Protein AF-A0A699T6B7-F1 (afdb_monomer_lite)

Organism: Tanacetum cinerariifolium (NCBI:txid118510)

Structure (mmCIF, N/CA/C/O backbone):
data_AF-A0A699T6B7-F1
#
_entry.id   AF-A0A699T6B7-F1
#
loop_
_atom_site.group_PDB
_atom_site.id
_atom_site.type_symbol
_atom_site.label_atom_id
_atom_site.label_alt_id
_atom_site.label_comp_id
_atom_site.label_asym_id
_atom_site.label_entity_id
_atom_site.label_seq_id
_atom_site.pdbx_PDB_ins_code
_atom_site.Cartn_x
_atom_site.Cartn_y
_atom_site.Cartn_z
_atom_site.occupancy
_atom_site.B_iso_or_equiv
_atom_site.auth_seq_id
_atom_site.auth_comp_id
_atom_site.auth_asym_id
_atom_site.auth_atom_id
_atom_site.pdbx_PDB_model_num
ATOM 1 N N . ARG A 1 1 ? -21.115 7.373 27.075 1.00 85.06 1 ARG A N 1
ATOM 2 C CA . ARG A 1 1 ? -21.683 6.040 27.387 1.00 85.06 1 ARG A CA 1
ATOM 3 C C . ARG A 1 1 ? -22.749 5.739 26.353 1.00 85.06 1 ARG A C 1
ATOM 5 O O . ARG A 1 1 ? -23.166 6.676 25.675 1.00 85.06 1 ARG A O 1
ATOM 12 N N . THR A 1 2 ? -23.171 4.482 26.246 1.00 84.00 2 THR A N 1
ATOM 13 C CA . THR A 1 2 ? -24.353 4.149 25.448 1.00 84.00 2 THR A CA 1
ATOM 14 C C . THR A 1 2 ? -25.616 4.754 26.053 1.00 84.00 2 THR A C 1
ATOM 16 O O . THR A 1 2 ? -25.625 5.147 27.226 1.00 84.00 2 THR A O 1
ATOM 19 N N . PHE A 1 3 ? -26.649 4.892 25.232 1.00 86.00 3 PHE A N 1
ATOM 20 C CA . PHE A 1 3 ? -27.928 5.457 25.630 1.00 86.00 3 PHE A CA 1
ATOM 21 C C . PHE A 1 3 ? -29.075 4.711 24.952 1.00 86.00 3 PHE A C 1
ATOM 23 O O . PHE A 1 3 ? -28.900 4.157 23.868 1.00 86.00 3 PHE A O 1
ATOM 30 N N . CYS A 1 4 ? -30.238 4.725 25.589 1.00 84.25 4 CYS A N 1
ATOM 31 C CA . CYS A 1 4 ? -31.476 4.145 25.077 1.00 84.25 4 CYS A CA 1
ATOM 32 C C . CYS A 1 4 ? -32.655 5.064 25.400 1.00 84.25 4 CYS A C 1
ATOM 34 O O . CYS A 1 4 ? -32.578 5.876 26.329 1.00 84.25 4 CYS A O 1
ATOM 36 N N . PHE A 1 5 ? -33.729 4.947 24.624 1.00 84.81 5 PHE A N 1
ATOM 37 C CA . PHE A 1 5 ? -34.987 5.614 24.933 1.00 84.81 5 PHE A CA 1
ATOM 38 C C . PHE A 1 5 ? -35.862 4.736 25.819 1.00 84.81 5 PHE A C 1
ATOM 40 O O . PHE A 1 5 ? -35.811 3.506 25.748 1.00 84.81 5 PHE A O 1
ATOM 47 N N . LEU A 1 6 ? -36.679 5.377 26.650 1.00 82.62 6 LEU A N 1
ATOM 48 C CA . LEU A 1 6 ? -37.514 4.680 27.615 1.00 82.62 6 LEU A CA 1
ATOM 49 C C . LEU A 1 6 ? -38.514 3.734 26.936 1.00 82.62 6 LEU A C 1
ATOM 51 O O . LEU A 1 6 ? -38.651 2.593 27.368 1.00 82.62 6 LEU A O 1
ATOM 55 N N . HIS A 1 7 ? -39.152 4.159 25.841 1.00 82.00 7 HIS A N 1
ATOM 56 C CA . HIS A 1 7 ? -40.087 3.304 25.099 1.00 82.00 7 HIS A CA 1
ATOM 57 C C . HIS A 1 7 ? -39.422 2.060 24.477 1.00 82.00 7 HIS A C 1
ATOM 59 O O . HIS A 1 7 ? -40.078 1.036 24.294 1.00 82.00 7 HIS A O 1
ATOM 65 N N . GLU A 1 8 ? -38.126 2.128 24.152 1.00 80.94 8 GLU A N 1
ATOM 66 C CA . GLU A 1 8 ? -37.370 0.992 23.609 1.00 80.94 8 GLU A CA 1
ATOM 67 C C . GLU A 1 8 ? -36.942 0.026 24.715 1.00 80.94 8 GLU A C 1
ATOM 69 O O . GLU A 1 8 ? -36.801 -1.171 24.470 1.00 80.94 8 GLU A O 1
ATOM 74 N N . LEU A 1 9 ? -36.745 0.532 25.934 1.00 79.19 9 LEU A N 1
ATOM 75 C CA . LEU A 1 9 ? -36.212 -0.217 27.067 1.00 79.19 9 LEU A CA 1
ATOM 76 C C . LEU A 1 9 ? -37.068 -1.449 27.392 1.00 79.19 9 LEU A C 1
ATOM 78 O O . LEU A 1 9 ? -36.536 -2.555 27.491 1.00 79.19 9 LEU A O 1
ATOM 82 N N . GLU A 1 10 ? -38.389 -1.277 27.490 1.00 74.31 10 GLU A N 1
ATOM 83 C CA . GLU A 1 10 ? -39.325 -2.379 27.746 1.00 74.31 10 GLU A CA 1
ATOM 84 C C . GLU A 1 10 ? -39.272 -3.442 26.646 1.00 74.31 10 GLU A C 1
ATOM 86 O O . GLU A 1 10 ? -39.249 -4.642 26.928 1.00 74.31 10 GLU A O 1
ATOM 91 N N . TYR A 1 11 ? -39.253 -3.011 25.382 1.00 81.88 11 TYR A N 1
ATOM 92 C CA . TYR A 1 11 ? -39.200 -3.918 24.240 1.00 81.88 11 TYR A CA 1
ATOM 93 C C . TYR A 1 11 ? -37.888 -4.708 24.221 1.00 81.88 11 TYR A C 1
ATOM 95 O O . TYR A 1 11 ? -37.897 -5.927 24.034 1.00 81.88 11 TYR A O 1
ATOM 103 N N . LEU A 1 12 ? -36.759 -4.035 24.452 1.00 82.06 12 LEU A N 1
ATOM 104 C CA . LEU A 1 12 ? -35.431 -4.646 24.499 1.00 82.06 12 LEU A CA 1
ATOM 105 C C . LEU A 1 12 ? -35.297 -5.630 25.668 1.00 82.06 12 LEU A C 1
ATOM 107 O O . LEU A 1 12 ? -34.690 -6.693 25.503 1.00 82.06 12 LEU A O 1
ATOM 111 N N . TYR A 1 13 ? -35.890 -5.300 26.820 1.00 76.94 13 TYR A N 1
ATOM 112 C CA . TYR A 1 13 ? -35.955 -6.175 27.988 1.00 76.94 13 TYR A CA 1
ATOM 113 C C . TYR A 1 13 ? -36.780 -7.434 27.694 1.00 76.94 13 TYR A C 1
ATOM 115 O O . TYR A 1 13 ? -36.266 -8.547 27.813 1.00 76.94 13 TYR A O 1
ATOM 123 N N . LYS A 1 14 ? -38.018 -7.267 27.204 1.00 78.62 14 LYS A N 1
ATOM 124 C CA . LYS A 1 14 ? -38.920 -8.370 26.817 1.00 78.62 14 LYS A CA 1
ATOM 125 C C . LYS A 1 14 ? -38.318 -9.252 25.715 1.00 78.62 14 LYS A C 1
ATOM 127 O O . LYS A 1 14 ? -38.497 -10.466 25.728 1.00 78.62 14 LYS A O 1
ATOM 132 N N . SER A 1 15 ? -37.548 -8.659 24.801 1.00 84.19 15 SER A N 1
ATOM 133 C CA . SER A 1 15 ? -36.844 -9.361 23.715 1.00 84.19 15 SER A CA 1
ATOM 134 C C . SER A 1 15 ? -35.519 -9.993 24.145 1.00 84.19 15 SER A C 1
ATOM 136 O O . SER A 1 15 ? -34.820 -10.582 23.322 1.00 84.19 15 SER A O 1
ATOM 138 N N . ASN A 1 16 ? -35.157 -9.907 25.429 1.00 80.62 16 ASN A N 1
ATOM 139 C CA . ASN A 1 16 ? -33.965 -10.539 25.985 1.00 80.62 16 ASN A CA 1
ATOM 140 C C . ASN A 1 16 ? -32.633 -10.010 25.401 1.00 80.62 16 ASN A C 1
ATOM 142 O O . ASN A 1 16 ? -31.626 -10.724 25.403 1.00 80.62 16 ASN A O 1
ATOM 146 N N . LEU A 1 17 ? -32.620 -8.763 24.905 1.00 77.00 17 LEU A N 1
ATOM 147 C CA . LEU A 1 17 ? -31.484 -8.145 24.201 1.00 77.00 17 LEU A CA 1
ATOM 148 C C . LEU A 1 17 ? -30.523 -7.372 25.120 1.00 77.00 17 LEU A C 1
ATOM 150 O O . LEU A 1 17 ? -29.399 -7.084 24.720 1.00 77.00 17 LEU A O 1
ATOM 154 N N . ILE A 1 18 ? -30.928 -7.061 26.355 1.00 73.00 18 ILE A N 1
ATOM 155 C CA . ILE A 1 18 ? -30.157 -6.233 27.306 1.00 73.00 18 ILE A CA 1
ATOM 156 C C . ILE A 1 18 ? -29.722 -6.990 28.573 1.00 73.00 18 ILE A C 1
ATOM 158 O O . ILE A 1 18 ? -29.486 -6.389 29.614 1.00 73.00 18 ILE A O 1
ATOM 162 N N . LYS A 1 19 ? -29.549 -8.316 28.480 1.00 65.38 19 LYS A N 1
ATOM 163 C CA . LYS A 1 19 ? -29.188 -9.205 29.610 1.00 65.38 19 LYS A CA 1
ATOM 164 C C . LYS A 1 19 ? -27.887 -8.863 30.342 1.00 65.38 19 LYS A C 1
ATOM 166 O O . LYS A 1 19 ? -27.727 -9.243 31.493 1.00 65.38 19 LYS A O 1
ATOM 171 N N . GLY A 1 20 ? -26.933 -8.244 29.646 1.00 57.69 20 GLY A N 1
ATOM 172 C CA . GLY A 1 20 ? -25.616 -7.886 30.188 1.00 57.69 20 GLY A CA 1
ATOM 173 C C . GLY A 1 20 ? -25.452 -6.396 30.481 1.00 57.69 20 GLY A C 1
ATOM 174 O O . GLY A 1 20 ? -24.377 -5.970 30.898 1.00 57.69 20 GLY A O 1
ATOM 175 N N . GLY A 1 21 ? -26.484 -5.591 30.218 1.00 55.91 21 GLY A N 1
ATOM 176 C CA . GLY A 1 21 ? -26.469 -4.171 30.526 1.00 55.91 21 GLY A CA 1
ATOM 177 C C . GLY A 1 21 ? -26.778 -3.973 31.998 1.00 55.91 21 GLY A C 1
ATOM 178 O O . GLY A 1 21 ? -27.940 -4.006 32.383 1.00 55.91 21 GLY A O 1
ATOM 179 N N . ASP A 1 22 ? -25.758 -3.730 32.817 1.00 59.44 22 ASP A N 1
ATOM 180 C CA . ASP A 1 22 ? -26.003 -3.071 34.093 1.00 59.44 22 ASP A CA 1
ATOM 181 C C . ASP A 1 22 ? -26.516 -1.663 33.766 1.00 59.44 22 ASP A C 1
ATOM 183 O O . ASP A 1 22 ? -25.795 -0.821 33.217 1.00 59.44 22 ASP A O 1
ATOM 187 N N . LEU A 1 23 ? -27.803 -1.433 34.024 1.00 60.53 23 LEU A N 1
ATOM 188 C CA . LEU A 1 23 ? -28.489 -0.183 33.709 1.00 60.53 23 LEU A CA 1
ATOM 189 C C . LEU A 1 23 ? -27.965 1.001 34.548 1.00 60.53 23 LEU A C 1
ATOM 191 O O . LEU A 1 23 ? -28.372 2.148 34.347 1.00 60.53 23 LEU A O 1
ATOM 195 N N . SER A 1 24 ? -27.000 0.747 35.438 1.00 61.19 24 SER A N 1
ATOM 196 C CA . SER A 1 24 ? -26.128 1.751 36.045 1.00 61.19 24 SER A CA 1
ATOM 197 C C . SER A 1 24 ? -25.150 2.412 35.054 1.00 61.19 24 SER A C 1
ATOM 199 O O . SER A 1 24 ? -24.634 3.491 35.341 1.00 61.19 24 SER A O 1
ATOM 201 N N . ASN A 1 25 ? -24.905 1.817 33.879 1.00 68.19 25 ASN A N 1
ATOM 202 C CA . ASN A 1 25 ? -23.862 2.250 32.939 1.00 68.19 25 ASN A CA 1
ATOM 203 C C . ASN A 1 25 ? -24.385 2.893 31.643 1.00 68.19 25 ASN A C 1
ATOM 205 O O . ASN A 1 25 ? -23.593 3.444 30.866 1.00 68.19 25 ASN A O 1
ATOM 209 N N . ALA A 1 26 ? -25.698 2.858 31.408 1.00 74.69 26 ALA A N 1
ATOM 210 C CA . ALA A 1 26 ? -26.350 3.422 30.228 1.00 74.69 26 ALA A CA 1
ATOM 211 C C . ALA A 1 26 ? -27.223 4.632 30.586 1.00 74.69 26 ALA A C 1
ATOM 213 O O . ALA A 1 26 ? -27.846 4.687 31.643 1.00 74.69 26 ALA A O 1
ATOM 214 N N . ILE A 1 27 ? -27.273 5.616 29.691 1.00 81.25 27 ILE A N 1
ATOM 215 C CA . ILE A 1 27 ? -28.138 6.791 29.841 1.00 81.25 27 ILE A CA 1
ATOM 216 C C . ILE A 1 27 ? -29.536 6.428 29.332 1.00 81.25 27 ILE A C 1
ATOM 218 O O . ILE A 1 27 ? -29.665 6.002 28.185 1.00 81.25 27 ILE A O 1
ATOM 222 N N . VAL A 1 28 ? -30.573 6.617 30.148 1.00 84.75 28 VAL A N 1
ATOM 223 C CA . VAL A 1 28 ? -31.966 6.386 29.731 1.00 84.75 28 VAL A CA 1
ATOM 224 C C . VAL A 1 28 ? -32.646 7.730 29.490 1.00 84.75 28 VAL A C 1
ATOM 226 O O . VAL A 1 28 ? -32.773 8.544 30.408 1.00 84.75 28 VAL A O 1
ATOM 229 N N . VAL A 1 29 ? -33.051 7.969 28.245 1.00 84.75 29 VAL A N 1
ATOM 230 C CA . VAL A 1 29 ? -33.744 9.189 27.817 1.00 84.75 29 VAL A CA 1
ATOM 231 C C . VAL A 1 29 ? -35.250 8.961 27.894 1.00 84.75 29 VAL A C 1
ATOM 233 O O . VAL A 1 29 ? -35.766 8.001 27.328 1.00 84.75 29 VAL A O 1
ATOM 236 N N . VAL A 1 30 ? -35.944 9.849 28.597 1.00 83.44 30 VAL A N 1
ATOM 237 C CA . VAL A 1 30 ? -37.391 9.826 28.803 1.00 83.44 30 VAL A CA 1
ATOM 238 C C . VAL A 1 30 ? -38.052 10.683 27.733 1.00 83.44 30 VAL A C 1
ATOM 240 O O . VAL A 1 30 ? -37.885 11.899 27.700 1.00 83.44 30 VAL A O 1
ATOM 243 N N . ASP A 1 31 ? -38.794 10.036 26.845 1.00 81.38 31 ASP A N 1
ATOM 244 C CA . ASP A 1 31 ? -39.419 10.649 25.673 1.00 81.38 31 ASP A CA 1
ATOM 245 C C . ASP A 1 31 ? -40.957 10.640 25.718 1.00 81.38 31 ASP A C 1
ATOM 247 O O . ASP A 1 31 ? -41.611 11.160 24.815 1.00 81.38 31 ASP A O 1
ATOM 251 N N . ARG A 1 32 ? -41.536 10.109 26.802 1.00 81.12 32 ARG A N 1
ATOM 252 C CA . ARG A 1 32 ? -42.969 10.163 27.121 1.00 81.12 32 ARG A CA 1
ATOM 253 C C . ARG A 1 32 ? -43.192 10.621 28.561 1.00 81.12 32 ARG A C 1
ATOM 255 O O . ARG A 1 32 ? -42.279 10.571 29.380 1.00 81.12 32 ARG A O 1
ATOM 262 N N . VAL A 1 33 ? -44.412 11.051 28.875 1.00 77.94 33 VAL A N 1
ATOM 263 C CA . VAL A 1 33 ? -44.824 11.287 30.268 1.00 77.94 33 VAL A CA 1
ATOM 264 C C . VAL A 1 33 ? -44.936 9.932 30.969 1.00 77.94 33 VAL A C 1
ATOM 266 O O . VAL A 1 33 ? -45.528 9.013 30.412 1.00 77.94 33 VAL A O 1
ATOM 269 N N . VAL A 1 34 ? -44.346 9.815 32.158 1.00 80.00 34 VAL A N 1
ATOM 270 C CA . VAL A 1 34 ? -44.252 8.570 32.938 1.00 80.00 34 VAL A CA 1
ATOM 271 C C . VAL A 1 34 ? -45.022 8.766 34.245 1.00 80.00 34 VAL A C 1
ATOM 273 O O . VAL A 1 34 ? -44.875 9.818 34.874 1.00 80.00 34 VAL A O 1
ATOM 276 N N . SER A 1 35 ? -45.857 7.799 34.634 1.00 82.00 35 SER A N 1
ATOM 277 C CA . SER A 1 35 ? -46.555 7.798 35.929 1.00 82.00 35 SER A CA 1
ATOM 278 C C . SER A 1 35 ? -45.612 7.402 37.074 1.00 82.00 35 SER A C 1
ATOM 280 O O . SER A 1 35 ? -44.525 6.875 36.838 1.00 82.00 35 SER A O 1
ATOM 282 N N . GLU A 1 36 ? -46.010 7.652 38.327 1.00 79.31 36 GLU A N 1
ATOM 283 C CA . GLU A 1 36 ? -45.227 7.197 39.489 1.00 79.31 36 GLU A CA 1
ATOM 284 C C . GLU A 1 36 ? -45.131 5.664 39.546 1.00 79.31 36 GLU A C 1
ATOM 286 O O . GLU A 1 36 ? -44.044 5.145 39.781 1.00 79.31 36 GLU A O 1
ATOM 291 N N . ASP A 1 37 ? -46.207 4.952 39.196 1.00 81.88 37 ASP A N 1
ATOM 292 C CA . ASP A 1 37 ? -46.215 3.484 39.138 1.00 81.88 37 ASP A CA 1
ATOM 293 C C . ASP A 1 37 ? -45.199 2.935 38.115 1.00 81.88 37 ASP A C 1
ATOM 295 O O . ASP A 1 37 ? -44.445 2.008 38.411 1.00 81.88 37 ASP A O 1
ATOM 299 N N . GLU A 1 38 ? -45.110 3.544 36.923 1.00 78.19 38 GLU A N 1
ATOM 300 C CA . GLU A 1 38 ? -44.123 3.150 35.905 1.00 78.19 38 GLU A CA 1
ATOM 301 C C . GLU A 1 38 ? -42.682 3.430 36.367 1.00 78.19 38 GLU A C 1
ATOM 303 O O . GLU A 1 38 ? -41.764 2.672 36.048 1.00 78.19 38 GLU A O 1
ATOM 308 N N . LEU A 1 39 ? -42.452 4.506 37.128 1.00 79.94 39 LEU A N 1
ATOM 309 C CA . LEU A 1 39 ? -41.131 4.802 37.691 1.00 79.94 39 LEU A CA 1
ATOM 310 C C . LEU A 1 39 ? -40.710 3.767 38.738 1.00 79.94 39 LEU A C 1
ATOM 312 O O . LEU A 1 39 ? -39.526 3.425 38.788 1.00 79.94 39 LEU A O 1
ATOM 316 N N . ASP A 1 40 ? -41.646 3.251 39.530 1.00 81.19 40 ASP A N 1
ATOM 317 C CA . ASP A 1 40 ? -41.376 2.211 40.523 1.00 81.19 40 ASP A CA 1
ATOM 318 C C . ASP A 1 40 ? -41.081 0.854 39.861 1.00 81.19 40 ASP A C 1
ATOM 320 O O . ASP A 1 40 ? -40.127 0.168 40.247 1.00 81.19 40 ASP A O 1
ATOM 324 N N . GLU A 1 41 ? -41.802 0.498 38.792 1.00 79.25 41 GLU A N 1
ATOM 325 C CA . GLU A 1 41 ? -41.485 -0.681 37.972 1.00 79.25 41 GLU A CA 1
ATOM 326 C C . GLU A 1 41 ? -40.096 -0.572 37.327 1.00 79.25 41 GLU A C 1
ATOM 328 O O . GLU A 1 41 ? -39.299 -1.517 37.358 1.00 79.25 41 GLU A O 1
ATOM 333 N N . LEU A 1 42 ? -39.761 0.605 36.792 1.00 77.75 42 LEU A N 1
ATOM 334 C CA . LEU A 1 42 ? -38.432 0.879 36.255 1.00 77.75 42 LEU A CA 1
ATOM 335 C C . LEU A 1 42 ? -37.367 0.802 37.351 1.00 77.75 42 LEU A C 1
ATOM 337 O O . LEU A 1 42 ? -36.296 0.259 37.102 1.00 77.75 42 LEU A O 1
ATOM 341 N N . ALA A 1 43 ? -37.632 1.293 38.564 1.00 78.38 43 ALA A N 1
ATOM 342 C CA . ALA A 1 43 ? -36.701 1.199 39.688 1.00 78.38 43 ALA A CA 1
ATOM 343 C C . ALA A 1 43 ? -36.362 -0.260 40.015 1.00 78.38 43 ALA A C 1
ATOM 345 O O . ALA A 1 43 ? -35.181 -0.607 40.129 1.00 78.38 43 ALA A O 1
ATOM 346 N N . ALA A 1 44 ? -37.384 -1.120 40.065 1.00 79.12 44 ALA A N 1
ATOM 347 C CA . ALA A 1 44 ? -37.224 -2.556 40.256 1.00 79.12 44 ALA A CA 1
ATOM 348 C C . ALA A 1 44 ? -36.430 -3.200 39.107 1.00 79.12 44 ALA A C 1
ATOM 350 O O . ALA A 1 44 ? -35.489 -3.955 39.356 1.00 79.12 44 ALA A O 1
ATOM 351 N N . MET A 1 45 ? -36.742 -2.853 37.853 1.00 74.75 45 MET A N 1
ATOM 352 C CA . MET A 1 45 ? -36.048 -3.383 36.674 1.00 74.75 45 MET A CA 1
ATOM 353 C C . MET A 1 45 ? -34.577 -2.933 36.593 1.00 74.75 45 MET A C 1
ATOM 355 O O . MET A 1 45 ? -33.716 -3.689 36.147 1.00 74.75 45 MET A O 1
ATOM 359 N N . LEU A 1 46 ? -34.281 -1.708 37.038 1.00 71.94 46 LEU A N 1
ATOM 360 C CA . LEU A 1 46 ? -32.943 -1.108 37.074 1.00 71.94 46 LEU A CA 1
ATOM 361 C C . LEU A 1 46 ? -32.138 -1.512 38.326 1.00 71.94 46 LEU A C 1
ATOM 363 O O . LEU A 1 46 ? -30.977 -1.116 38.445 1.00 71.94 46 LEU A O 1
ATOM 367 N N . GLY A 1 47 ? -32.744 -2.235 39.277 1.00 73.06 47 GLY A N 1
ATOM 368 C CA . GLY A 1 47 ? -32.117 -2.609 40.548 1.00 73.06 47 GLY A CA 1
ATOM 369 C C . GLY A 1 47 ? -31.772 -1.416 41.449 1.00 73.06 47 GLY A C 1
ATOM 370 O O . GLY A 1 47 ? -30.800 -1.479 42.204 1.00 73.06 47 GLY A O 1
ATOM 371 N N . LYS A 1 48 ? -32.521 -0.307 41.359 1.00 73.12 48 LYS A N 1
ATOM 372 C CA . LYS A 1 48 ? -32.298 0.912 42.155 1.00 73.12 48 LYS A CA 1
ATOM 373 C C . LYS A 1 48 ? -33.453 1.168 43.128 1.00 73.12 48 LYS A C 1
ATOM 375 O O . LYS A 1 48 ? -34.594 0.886 42.794 1.00 73.12 48 LYS A O 1
ATOM 380 N N . PRO A 1 49 ? -33.189 1.771 44.304 1.00 75.19 49 PRO A N 1
ATOM 381 C CA . PRO A 1 49 ? -34.230 2.040 45.298 1.00 75.19 49 PRO A CA 1
ATOM 382 C C . PRO A 1 49 ? -35.241 3.107 44.856 1.00 75.19 49 PRO A C 1
ATOM 384 O O . PRO A 1 49 ? -36.364 3.108 45.342 1.00 75.19 49 PRO A O 1
ATOM 387 N N . LYS A 1 50 ? -34.848 4.034 43.968 1.00 79.31 50 LYS A N 1
ATOM 388 C CA . LYS A 1 50 ? -35.739 5.039 43.374 1.00 79.31 50 LYS A CA 1
ATOM 389 C C . LYS A 1 50 ? -35.132 5.615 42.095 1.00 79.31 50 LYS A C 1
ATOM 391 O O . LYS A 1 50 ? -33.923 5.856 42.048 1.00 79.31 50 LYS A O 1
ATOM 396 N N . VAL A 1 51 ? -35.964 5.897 41.096 1.00 78.81 51 VAL A N 1
ATOM 397 C CA . VAL A 1 51 ? -35.598 6.650 39.882 1.00 78.81 51 VAL A CA 1
ATOM 398 C C . VAL A 1 51 ? -36.487 7.880 39.754 1.00 78.81 51 VAL A C 1
ATOM 400 O O . VAL A 1 51 ? -37.646 7.874 40.154 1.00 78.81 51 VAL A O 1
ATOM 403 N N . SER A 1 52 ? -35.934 8.960 39.214 1.00 80.56 52 SER A N 1
ATOM 404 C CA . SER A 1 52 ? -36.681 10.172 38.894 1.00 80.56 52 SER A CA 1
ATOM 405 C C . SER A 1 52 ? -36.208 10.775 37.580 1.00 80.56 52 SER A C 1
ATOM 407 O O . SER A 1 52 ? -35.058 10.599 37.165 1.00 80.56 52 SER A O 1
ATOM 409 N N . VAL A 1 53 ? -37.105 11.497 36.913 1.00 80.38 53 VAL A N 1
ATOM 410 C CA . VAL A 1 53 ? -36.802 12.194 35.661 1.00 80.38 53 VAL A CA 1
ATOM 411 C C . VAL A 1 53 ? -36.175 13.549 35.992 1.00 80.38 53 VAL A C 1
ATOM 413 O O . VAL A 1 53 ? -36.775 14.375 36.680 1.00 80.38 53 VAL A O 1
ATOM 416 N N . LYS A 1 54 ? -34.950 13.796 35.517 1.00 78.56 54 LYS A N 1
ATOM 417 C CA . LYS A 1 54 ? -34.314 15.119 35.602 1.00 78.56 54 LYS A CA 1
ATOM 418 C C . LYS A 1 54 ? -34.995 16.098 34.644 1.00 78.56 54 LYS A C 1
ATOM 420 O O . LYS A 1 54 ? -35.592 15.693 33.651 1.00 78.56 54 LYS A O 1
ATOM 425 N N . LYS A 1 55 ? -34.831 17.406 34.889 1.00 66.88 55 LYS A N 1
ATOM 426 C CA . LYS A 1 55 ? -35.381 18.479 34.032 1.00 66.88 55 LYS A CA 1
ATOM 427 C C . LYS A 1 55 ? -34.975 18.360 32.556 1.00 66.88 55 LYS A C 1
ATOM 429 O O . LYS A 1 55 ? -35.681 18.878 31.702 1.00 66.88 55 LYS A O 1
ATOM 434 N N . GLU A 1 56 ? -33.867 17.684 32.252 1.00 67.06 56 GLU A N 1
ATOM 435 C CA . GLU A 1 56 ? -33.419 17.437 30.877 1.00 67.06 56 GLU A CA 1
ATOM 436 C C . GLU A 1 56 ? -34.084 16.223 30.195 1.00 67.06 56 GLU A C 1
ATOM 438 O O . GLU A 1 56 ? -33.678 15.865 29.093 1.00 67.06 56 GLU A O 1
ATOM 443 N N . GLY A 1 57 ? -35.077 15.576 30.821 1.00 76.50 57 GLY A N 1
ATOM 444 C CA . GLY A 1 57 ? -35.749 14.398 30.258 1.00 76.50 57 GLY A CA 1
ATOM 445 C C . GLY A 1 57 ? -34.875 13.142 30.286 1.00 76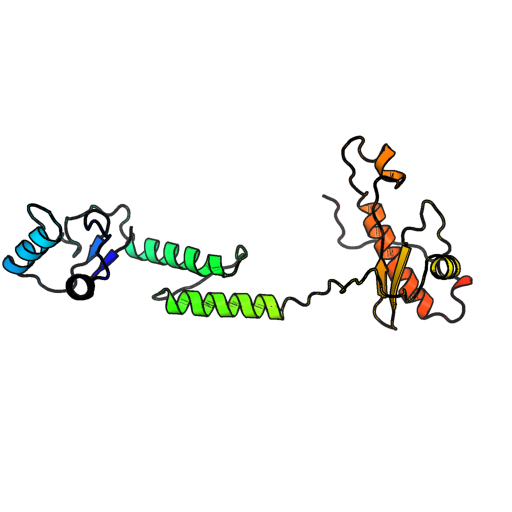.50 57 GLY A C 1
ATOM 446 O O . GLY A 1 57 ? -34.947 12.305 29.396 1.00 76.50 57 GLY A O 1
ATOM 447 N N . ILE A 1 58 ? -33.996 13.017 31.281 1.00 81.31 58 ILE A N 1
ATOM 448 C CA . ILE A 1 58 ? -33.091 11.871 31.455 1.00 81.31 58 ILE A CA 1
ATOM 449 C C . ILE A 1 58 ? -33.328 11.297 32.847 1.00 81.31 58 ILE A C 1
ATOM 451 O O . ILE A 1 58 ? -33.484 12.059 33.805 1.00 81.31 58 ILE A O 1
ATOM 455 N N . LEU A 1 59 ? -33.346 9.970 32.981 1.00 79.25 59 LEU A N 1
ATOM 456 C CA . LEU A 1 59 ? -33.421 9.350 34.302 1.00 79.25 59 LEU A CA 1
ATOM 457 C C . LEU A 1 59 ? -32.192 9.727 35.142 1.00 79.25 59 LEU A C 1
ATOM 459 O O . LEU A 1 59 ? -31.063 9.805 34.662 1.00 79.25 59 LEU A O 1
ATOM 463 N N . ASN A 1 60 ? -32.391 9.931 36.440 1.00 74.38 60 ASN A N 1
ATOM 464 C CA . ASN A 1 60 ? -31.320 10.206 37.398 1.00 74.38 60 ASN A CA 1
ATOM 465 C C . ASN A 1 60 ? -30.426 8.981 37.690 1.00 74.38 60 ASN A C 1
ATOM 467 O O . ASN A 1 60 ? -29.684 8.976 38.672 1.00 74.38 60 ASN A O 1
ATOM 471 N N . ASN A 1 61 ? -30.474 7.940 36.854 1.00 69.81 61 ASN A N 1
ATOM 472 C CA . ASN A 1 61 ? -29.685 6.732 37.035 1.00 69.81 61 ASN A CA 1
ATOM 473 C C . ASN A 1 61 ? -28.178 6.994 36.839 1.00 69.81 61 ASN A C 1
ATOM 475 O O . ASN A 1 61 ? -27.377 6.299 37.467 1.00 69.81 61 ASN A O 1
ATOM 479 N N . VAL A 1 62 ? -27.805 8.009 36.046 1.00 72.75 62 VAL A N 1
ATOM 480 C CA . VAL A 1 62 ? -26.422 8.459 35.810 1.00 72.75 62 VAL A CA 1
ATOM 481 C C . VAL A 1 62 ? -26.323 9.968 35.557 1.00 72.75 62 VAL A C 1
ATOM 483 O O . VAL A 1 62 ? -27.192 10.577 34.935 1.00 72.75 62 VAL A O 1
ATOM 486 N N . ASP A 1 63 ? -25.212 10.582 35.973 1.00 80.19 63 ASP A N 1
ATOM 487 C CA . ASP A 1 63 ? -24.862 11.955 35.582 1.00 80.19 63 ASP A CA 1
ATOM 488 C C . ASP A 1 63 ? -24.165 11.973 34.229 1.00 80.19 63 ASP A C 1
ATOM 490 O O . ASP A 1 63 ? -23.255 11.173 34.004 1.00 80.19 63 ASP A O 1
ATOM 494 N N . LEU A 1 64 ? -24.562 12.883 33.334 1.00 82.12 64 LEU A N 1
ATOM 495 C CA . LEU A 1 64 ? -23.905 13.090 32.043 1.00 82.12 64 LEU A CA 1
ATOM 496 C C . LEU A 1 64 ? -22.479 13.620 32.233 1.00 82.12 64 LEU A C 1
ATOM 498 O O . LEU A 1 64 ? -22.252 14.577 32.964 1.00 82.12 64 LEU A O 1
ATOM 502 N N . ARG A 1 65 ? -21.519 13.053 31.498 1.00 87.12 65 ARG A N 1
ATOM 503 C CA . ARG A 1 65 ? -20.139 13.570 31.434 1.00 87.12 65 ARG A CA 1
ATOM 504 C C . ARG A 1 65 ? -20.048 14.811 30.549 1.00 87.12 65 ARG A C 1
ATOM 506 O O . ARG A 1 65 ? -19.190 15.664 30.748 1.00 87.12 65 ARG A O 1
ATOM 513 N N . HIS A 1 66 ? -20.926 14.901 29.550 1.00 88.19 66 HIS A N 1
ATOM 514 C CA . HIS A 1 66 ? -21.018 16.026 28.624 1.00 88.19 66 HIS A CA 1
ATOM 515 C C . HIS A 1 66 ? -22.478 16.314 28.278 1.00 88.19 66 HIS A C 1
ATOM 517 O O . HIS A 1 66 ? -23.265 15.387 28.097 1.00 88.19 66 HIS A O 1
ATOM 523 N N . LYS A 1 67 ? -22.816 17.589 28.053 1.00 87.44 67 LYS A N 1
ATOM 524 C CA . LYS A 1 67 ? -24.167 18.005 27.632 1.00 87.44 67 LYS A CA 1
ATOM 525 C C . LYS A 1 67 ? -24.650 17.296 26.355 1.00 87.44 67 LYS A C 1
ATOM 527 O O . LYS A 1 67 ? -25.833 17.031 26.209 1.00 87.44 67 LYS A O 1
ATOM 532 N N . ASN A 1 68 ? -23.737 16.970 25.438 1.00 88.88 68 ASN A N 1
ATOM 533 C CA . ASN A 1 68 ? -24.022 16.278 24.177 1.00 88.88 68 ASN A CA 1
ATOM 534 C C . ASN A 1 68 ? -23.487 14.832 24.141 1.00 88.88 68 ASN A C 1
ATOM 536 O O . ASN A 1 68 ? -23.100 14.341 23.079 1.00 88.88 68 ASN A O 1
ATOM 540 N N . GLU A 1 69 ? -23.432 14.145 25.289 1.00 89.06 69 GLU A N 1
ATOM 541 C CA . GLU A 1 69 ? -22.900 12.777 25.394 1.00 89.06 69 GLU A CA 1
ATOM 542 C C . GLU A 1 69 ? -23.541 11.767 24.411 1.00 89.06 69 GLU A C 1
ATOM 544 O O . GLU A 1 69 ? -22.772 11.022 23.800 1.00 89.06 69 GLU A O 1
ATOM 549 N N . PRO A 1 70 ? -24.868 11.769 24.148 1.00 88.06 70 PRO A N 1
ATOM 550 C CA . PRO A 1 70 ? -25.471 10.879 23.147 1.00 88.06 70 PRO A CA 1
ATOM 551 C C . PRO A 1 70 ? -24.916 11.083 21.729 1.00 88.06 70 PRO A C 1
ATOM 553 O O . PRO A 1 70 ? -24.559 10.123 21.045 1.00 88.06 70 PRO A O 1
ATOM 556 N N . ALA A 1 71 ? -24.757 12.340 21.300 1.00 89.38 71 ALA A N 1
ATOM 557 C CA . ALA A 1 71 ? -24.191 12.668 19.990 1.00 89.38 71 ALA A CA 1
ATOM 558 C C . ALA A 1 71 ? -22.712 12.258 19.890 1.00 89.38 71 ALA A C 1
ATOM 560 O O . ALA A 1 71 ? -22.276 11.723 18.872 1.00 89.38 71 ALA A O 1
ATOM 561 N N . ARG A 1 72 ? -21.942 12.452 20.969 1.00 91.69 72 ARG A N 1
ATOM 562 C CA . ARG A 1 72 ? -20.545 11.999 21.051 1.00 91.69 72 ARG A CA 1
ATOM 563 C C . ARG A 1 72 ? -20.425 10.478 21.004 1.00 91.69 72 ARG A C 1
ATOM 565 O O . ARG A 1 72 ? -19.479 9.974 20.410 1.00 91.69 72 ARG A O 1
ATOM 572 N N . HIS A 1 73 ? -21.363 9.750 21.603 1.00 91.12 73 HIS A N 1
ATOM 573 C CA . HIS A 1 73 ? -21.376 8.293 21.518 1.00 91.12 73 HIS A CA 1
ATOM 574 C C . HIS A 1 73 ? -21.665 7.818 20.091 1.00 91.12 73 HIS A C 1
ATOM 576 O O . HIS A 1 73 ? -20.931 6.981 19.588 1.00 91.12 73 HIS A O 1
ATOM 582 N N . LYS A 1 74 ? -22.615 8.446 19.383 1.00 92.00 74 LYS A N 1
ATOM 583 C CA . LYS A 1 74 ? -22.843 8.161 17.956 1.00 92.00 74 LYS A CA 1
ATOM 584 C C . LYS A 1 74 ? -21.630 8.456 17.073 1.00 92.00 74 LYS A C 1
ATOM 586 O O . LYS A 1 74 ? -21.398 7.741 16.102 1.00 92.00 74 LYS A O 1
ATOM 591 N N . LEU A 1 75 ? -20.842 9.480 17.408 1.00 92.81 75 LEU A N 1
ATOM 592 C CA . LEU A 1 75 ? -19.556 9.722 16.751 1.00 92.81 75 LEU A CA 1
ATOM 593 C C . LEU A 1 75 ? -18.560 8.586 17.029 1.00 92.81 75 LEU A C 1
ATOM 595 O O . LEU A 1 75 ? -17.874 8.148 16.113 1.00 92.81 75 LEU A O 1
ATOM 599 N N . LEU A 1 76 ? -18.487 8.101 18.269 1.00 93.94 76 LEU A N 1
ATOM 600 C CA . LEU A 1 76 ? -17.625 6.977 18.640 1.00 93.94 76 LEU A CA 1
ATOM 601 C C . LEU A 1 76 ? -18.029 5.683 17.913 1.00 93.94 76 LEU A C 1
ATOM 603 O O . LEU A 1 76 ? -17.156 5.007 17.376 1.00 93.94 76 LEU A O 1
ATOM 607 N N . ASP A 1 77 ? -19.329 5.393 17.822 1.00 93.88 77 ASP A N 1
ATOM 608 C CA . ASP A 1 77 ? -19.863 4.261 17.054 1.00 93.88 77 ASP A CA 1
ATOM 609 C C . ASP A 1 77 ? -19.468 4.363 15.576 1.00 93.88 77 ASP A C 1
ATOM 611 O O . ASP A 1 77 ? -18.965 3.406 14.996 1.00 93.88 77 ASP A O 1
ATOM 615 N N . LEU A 1 78 ? -19.623 5.551 14.977 1.00 94.75 78 LEU A N 1
ATOM 616 C CA . LEU A 1 78 ? -19.221 5.814 13.595 1.00 94.75 78 LEU A CA 1
ATOM 617 C C . LEU A 1 78 ? -17.722 5.562 13.379 1.00 94.75 78 LEU A C 1
ATOM 619 O O . LEU A 1 78 ? -17.347 4.949 12.383 1.00 94.75 78 LEU A O 1
ATOM 623 N N . VAL A 1 79 ? -16.864 6.016 14.299 1.00 94.31 79 VAL A N 1
ATOM 624 C CA . VAL A 1 79 ? -15.414 5.770 14.233 1.00 94.31 79 VAL A CA 1
ATOM 625 C C . VAL A 1 79 ? -15.110 4.271 14.313 1.00 94.31 79 VAL A C 1
ATOM 627 O O . VAL A 1 79 ? -14.300 3.778 13.528 1.00 94.31 79 VAL A O 1
ATOM 630 N N . GLY A 1 80 ? -15.777 3.544 15.212 1.00 94.50 80 GLY A N 1
ATOM 631 C CA . GLY A 1 80 ? -15.635 2.093 15.348 1.00 94.50 80 GLY A CA 1
ATOM 632 C C . GLY A 1 80 ? -16.080 1.335 14.095 1.00 94.50 80 GLY A C 1
ATOM 633 O O . GLY A 1 80 ? -15.322 0.530 13.557 1.00 94.50 80 GLY A O 1
ATOM 634 N N . ASP A 1 81 ? -17.266 1.644 13.571 1.00 96.00 81 ASP A N 1
ATOM 635 C CA . ASP A 1 81 ? -17.811 1.012 12.366 1.00 96.00 81 ASP A CA 1
ATOM 636 C C . ASP A 1 81 ? -16.929 1.275 11.134 1.00 96.00 81 ASP A C 1
ATOM 638 O O . ASP A 1 81 ? -16.713 0.391 10.305 1.00 96.00 81 ASP A O 1
ATOM 642 N N . LEU A 1 82 ? -16.375 2.485 11.007 1.00 95.25 82 LEU A N 1
ATOM 643 C CA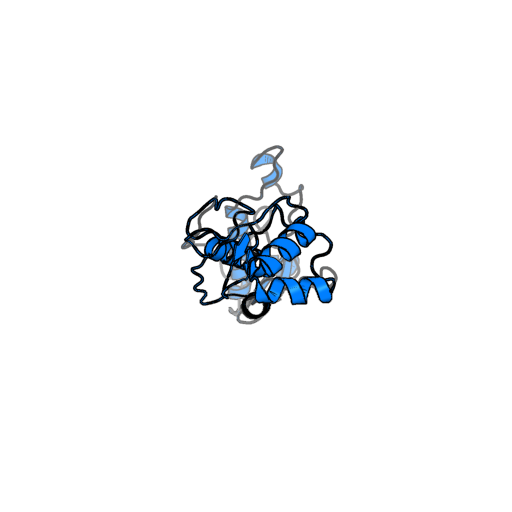 . LEU A 1 82 ? -15.473 2.836 9.908 1.00 95.25 82 LEU A CA 1
ATOM 644 C C . LEU A 1 82 ? -14.093 2.187 10.023 1.00 95.25 82 LEU A C 1
ATOM 646 O O . LEU A 1 82 ? -13.428 2.010 9.001 1.00 95.25 82 LEU A O 1
ATOM 650 N N . ALA A 1 83 ? -13.669 1.763 11.215 1.00 93.75 83 ALA A N 1
ATOM 651 C CA . ALA A 1 83 ? -12.439 0.989 11.364 1.00 93.75 83 ALA A CA 1
ATOM 652 C C . ALA A 1 83 ? -12.498 -0.342 10.585 1.00 93.75 83 ALA A C 1
ATOM 654 O O . ALA A 1 83 ? -11.463 -0.836 10.132 1.00 93.75 83 ALA A O 1
ATOM 655 N N . LEU A 1 84 ? -13.703 -0.873 10.317 1.00 92.62 84 LEU A N 1
ATOM 656 C CA . LEU A 1 84 ? -13.925 -2.073 9.495 1.00 92.62 84 LEU A CA 1
ATOM 657 C C . LEU A 1 84 ? -13.472 -1.917 8.032 1.00 92.62 84 LEU A C 1
ATOM 659 O O . LEU A 1 84 ? -13.315 -2.914 7.320 1.00 92.62 84 LEU A O 1
ATOM 663 N N . VAL A 1 85 ? -13.228 -0.685 7.570 1.00 93.31 85 VAL A N 1
ATOM 664 C CA . VAL A 1 85 ? -12.590 -0.426 6.271 1.00 93.31 85 VAL A CA 1
ATOM 665 C C . VAL A 1 85 ? -11.184 -1.050 6.213 1.00 93.31 85 VAL A C 1
ATOM 667 O O . VAL A 1 85 ? -10.741 -1.468 5.143 1.00 93.31 85 VAL A O 1
ATOM 670 N N . GLY A 1 86 ? -10.504 -1.186 7.359 1.00 88.81 86 GLY A N 1
ATOM 671 C CA . GLY A 1 86 ? -9.202 -1.849 7.482 1.00 88.81 86 GLY A CA 1
ATOM 672 C C . GLY A 1 86 ? -7.997 -0.939 7.234 1.00 88.81 86 GLY A C 1
ATOM 673 O O . GLY A 1 86 ? -6.874 -1.431 7.146 1.00 88.81 86 GLY A O 1
ATOM 674 N N . ARG A 1 87 ? -8.207 0.379 7.105 1.00 85.00 87 ARG A N 1
ATOM 675 C CA . ARG A 1 87 ? -7.147 1.400 7.066 1.00 85.00 87 ARG A CA 1
ATOM 676 C C . ARG A 1 87 ? -7.616 2.695 7.739 1.00 85.00 87 ARG A C 1
ATOM 678 O O . ARG A 1 87 ? -8.799 3.017 7.622 1.00 85.00 87 ARG A O 1
ATOM 685 N N . PRO A 1 88 ? -6.715 3.465 8.381 1.00 87.69 88 PRO A N 1
ATOM 686 C CA . PRO A 1 88 ? -7.037 4.806 8.857 1.00 87.69 88 PRO A CA 1
ATOM 687 C C . PRO A 1 88 ? -7.491 5.707 7.705 1.00 87.69 88 PRO A C 1
ATOM 689 O O . PRO A 1 88 ? -6.837 5.776 6.663 1.00 87.69 88 PRO A O 1
ATOM 692 N N . LEU A 1 89 ? -8.609 6.404 7.897 1.00 87.56 89 LEU A N 1
ATOM 693 C CA . LEU A 1 89 ? -9.155 7.330 6.910 1.00 87.56 89 LEU A CA 1
ATOM 694 C C . LEU A 1 89 ? -8.611 8.737 7.156 1.00 87.56 89 LEU A C 1
ATOM 696 O O . LEU A 1 89 ? -8.701 9.260 8.265 1.00 87.56 89 LEU A O 1
ATOM 700 N N . LYS A 1 90 ? -8.085 9.369 6.104 1.00 91.00 90 LYS A N 1
ATOM 701 C CA . LYS A 1 90 ? -7.704 10.784 6.114 1.00 91.00 90 LYS A CA 1
ATOM 702 C C . LYS A 1 90 ? -8.720 11.575 5.296 1.00 91.00 90 LYS A C 1
ATOM 704 O O . LYS A 1 90 ? -8.600 11.666 4.079 1.00 91.00 90 LYS A O 1
ATOM 709 N N . GLY A 1 91 ? -9.727 12.122 5.967 1.00 89.19 91 GLY A N 1
ATOM 710 C CA . GLY A 1 91 ? -10.778 12.904 5.323 1.00 89.19 91 GLY A CA 1
ATOM 711 C C . GLY A 1 91 ? -11.826 13.408 6.308 1.00 89.19 91 GLY A C 1
ATOM 712 O O . GLY A 1 91 ? -11.844 13.010 7.472 1.00 89.19 91 GLY A O 1
ATOM 713 N N . GLN A 1 92 ? -12.699 14.292 5.829 1.00 94.19 92 GLN A N 1
ATOM 714 C CA . GLN A 1 92 ? -13.848 14.775 6.587 1.00 94.19 92 GLN A CA 1
ATOM 715 C C . GLN A 1 92 ? -15.053 13.867 6.337 1.00 94.19 92 GLN A C 1
ATOM 717 O O . GLN A 1 92 ? -15.367 13.547 5.192 1.00 94.19 92 GLN A O 1
ATOM 722 N N . ILE A 1 93 ? -15.741 13.472 7.409 1.00 92.31 93 ILE A N 1
ATOM 723 C CA . ILE A 1 93 ? -16.941 12.635 7.341 1.00 92.31 93 ILE A CA 1
ATOM 724 C C . ILE A 1 93 ? -18.095 13.407 7.964 1.00 92.31 93 ILE A C 1
ATOM 726 O O . ILE A 1 93 ? -18.020 13.834 9.115 1.00 92.31 93 ILE A O 1
ATOM 730 N N . LEU A 1 94 ? -19.159 13.585 7.186 1.00 93.12 94 LEU A N 1
ATOM 731 C CA . LEU A 1 94 ? -20.396 14.215 7.627 1.00 93.12 94 LEU A CA 1
ATOM 732 C C . LEU A 1 94 ? -21.465 13.137 7.773 1.00 93.12 94 LEU A C 1
ATOM 734 O O . LEU A 1 94 ? -21.714 12.373 6.843 1.00 93.12 94 LEU A O 1
ATOM 738 N N . ALA A 1 95 ? -22.092 13.080 8.943 1.00 91.62 95 ALA A N 1
ATOM 739 C CA . ALA A 1 95 ? -23.129 12.108 9.248 1.00 91.62 95 ALA A CA 1
ATOM 740 C C . ALA A 1 95 ? -24.331 12.803 9.891 1.00 91.62 95 ALA A C 1
ATOM 742 O O . ALA A 1 95 ? -24.190 13.516 10.884 1.00 91.62 95 ALA A O 1
ATOM 743 N N . ALA A 1 96 ? -25.521 12.566 9.342 1.00 93.25 96 ALA A N 1
ATOM 744 C CA . ALA A 1 96 ? -26.785 13.034 9.897 1.00 93.25 96 ALA A CA 1
ATOM 745 C C . ALA A 1 96 ? -27.604 11.820 10.342 1.00 93.25 96 ALA A C 1
ATOM 747 O O . ALA A 1 96 ? -27.959 10.988 9.511 1.00 93.25 96 ALA A O 1
ATOM 748 N N . ARG A 1 97 ? -27.897 11.724 11.647 1.00 90.00 97 ARG A N 1
ATOM 749 C CA . ARG A 1 97 ? -28.592 10.577 12.269 1.00 90.00 97 ARG A CA 1
ATOM 750 C C . ARG A 1 97 ? -27.928 9.217 11.936 1.00 90.00 97 ARG A C 1
ATOM 752 O O . ARG A 1 97 ? -28.585 8.346 11.370 1.00 90.00 97 ARG A O 1
ATOM 759 N N . PRO A 1 98 ? -26.627 9.030 12.246 1.00 89.75 98 PRO A N 1
ATOM 760 C CA . PRO A 1 98 ? -25.923 7.789 11.932 1.00 89.75 98 PRO A CA 1
ATOM 761 C C . PRO A 1 98 ? -26.411 6.606 12.775 1.00 89.75 98 PRO A C 1
ATOM 763 O O . PRO A 1 98 ? -26.812 6.754 13.931 1.00 89.75 98 PRO A O 1
ATOM 766 N N . GLY A 1 99 ? -26.290 5.413 12.200 1.00 90.69 99 GLY A N 1
ATOM 767 C CA . GLY A 1 99 ? -26.535 4.135 12.862 1.00 90.69 99 GLY A CA 1
ATOM 768 C C . GLY A 1 99 ? -25.729 3.028 12.190 1.00 90.69 99 GLY A C 1
ATOM 769 O O . GLY A 1 99 ? -25.304 3.187 11.044 1.00 90.69 99 GLY A O 1
ATOM 770 N N . HIS A 1 100 ? -25.536 1.903 12.880 1.00 92.31 100 HIS A N 1
ATOM 771 C CA . HIS A 1 100 ? -24.613 0.848 12.443 1.00 92.31 100 HIS A CA 1
ATOM 772 C C . HIS A 1 100 ? -24.876 0.358 11.015 1.00 92.31 100 HIS A C 1
ATOM 774 O O . HIS A 1 100 ? -23.945 0.238 10.225 1.00 92.31 100 HIS A O 1
ATOM 780 N N . ALA A 1 101 ? -26.139 0.157 10.626 1.00 93.62 101 ALA A N 1
ATOM 781 C CA . ALA A 1 101 ? -26.477 -0.278 9.270 1.00 93.62 101 ALA A CA 1
ATOM 782 C C . ALA A 1 101 ? -25.987 0.709 8.190 1.00 93.62 101 ALA A C 1
ATOM 784 O O . ALA A 1 101 ? -25.380 0.297 7.199 1.00 93.62 101 ALA A O 1
ATOM 785 N N . ALA A 1 102 ? -26.202 2.013 8.398 1.00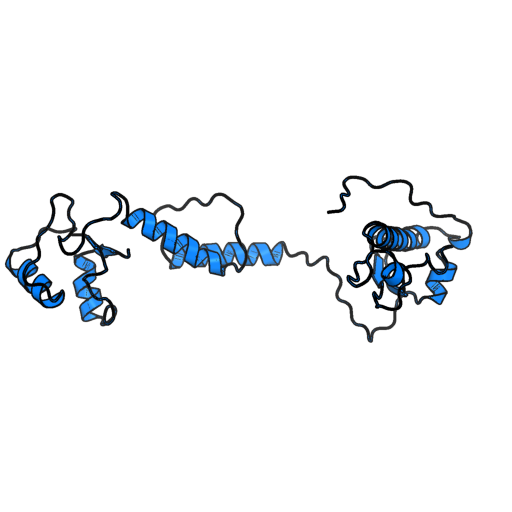 94.44 102 ALA A N 1
ATOM 786 C CA . ALA A 1 102 ? -25.766 3.057 7.471 1.00 94.44 102 ALA A CA 1
ATOM 787 C C . ALA A 1 102 ? -24.236 3.211 7.469 1.00 94.44 102 ALA A C 1
ATOM 789 O O . ALA A 1 102 ? -23.627 3.300 6.401 1.00 94.44 102 ALA A O 1
ATOM 790 N N . ASN A 1 103 ? -23.612 3.172 8.648 1.00 95.38 103 ASN A N 1
ATOM 791 C CA . ASN A 1 103 ? -22.163 3.273 8.810 1.00 95.38 103 ASN A CA 1
ATOM 792 C C . ASN A 1 103 ? -21.445 2.109 8.112 1.00 95.38 103 ASN A C 1
ATOM 794 O O . ASN A 1 103 ? -20.525 2.327 7.326 1.00 95.38 103 ASN A O 1
ATOM 798 N N . VAL A 1 104 ? -21.912 0.875 8.325 1.00 95.12 104 VAL A N 1
ATOM 799 C CA . VAL A 1 104 ? -21.368 -0.335 7.694 1.00 95.12 104 VAL A CA 1
ATOM 800 C C . VAL A 1 104 ? -21.585 -0.313 6.181 1.00 95.12 104 VAL A C 1
ATOM 802 O O . VAL A 1 104 ? -20.682 -0.672 5.423 1.00 95.12 104 VAL A O 1
ATOM 805 N N . ALA A 1 105 ? -22.753 0.129 5.707 1.00 95.50 105 ALA A N 1
ATOM 806 C CA . ALA A 1 105 ? -23.001 0.295 4.275 1.00 95.50 105 ALA A CA 1
ATOM 807 C C . ALA A 1 105 ? -22.031 1.308 3.642 1.00 95.50 105 ALA A C 1
ATOM 809 O O . ALA A 1 105 ? -21.491 1.054 2.561 1.00 95.50 105 ALA A O 1
ATOM 810 N N . PHE A 1 106 ? -21.755 2.419 4.326 1.00 95.56 106 PHE A N 1
ATOM 811 C CA . PHE A 1 106 ? -20.774 3.404 3.885 1.00 95.56 106 PHE A CA 1
ATOM 812 C C . PHE A 1 106 ? -19.339 2.848 3.918 1.00 95.56 106 PHE A C 1
ATOM 814 O O . PHE A 1 106 ? -18.629 2.946 2.918 1.00 95.56 106 PHE A O 1
ATOM 821 N N . ALA A 1 107 ? -18.945 2.156 4.991 1.00 95.19 107 ALA A N 1
ATOM 822 C CA . ALA A 1 107 ? -17.653 1.475 5.106 1.00 95.19 107 ALA A CA 1
ATOM 823 C C . ALA A 1 107 ? -17.426 0.460 3.970 1.00 95.19 107 ALA A C 1
ATOM 825 O O . ALA A 1 107 ? -16.352 0.422 3.367 1.00 95.19 107 ALA A O 1
ATOM 826 N N . LYS A 1 108 ? -18.453 -0.324 3.609 1.00 95.94 108 LYS A N 1
ATOM 827 C CA . LYS A 1 108 ? -18.404 -1.250 2.463 1.00 95.94 108 LYS A CA 1
ATOM 828 C C . LYS A 1 108 ? -18.158 -0.520 1.144 1.00 95.94 108 LYS A C 1
ATOM 830 O O . LYS A 1 108 ? -17.364 -0.998 0.338 1.00 95.94 108 LYS A O 1
ATOM 835 N N . ARG A 1 109 ? -18.800 0.633 0.921 1.00 95.19 109 ARG A N 1
ATOM 836 C CA . ARG A 1 109 ? -18.572 1.454 -0.282 1.00 95.19 109 ARG A CA 1
ATOM 837 C C . ARG A 1 109 ? -17.148 1.996 -0.333 1.00 95.19 109 ARG A C 1
ATOM 839 O O . ARG A 1 109 ? -16.518 1.888 -1.379 1.00 95.19 109 ARG A O 1
ATOM 846 N N . ILE A 1 110 ? -16.623 2.496 0.789 1.00 93.19 110 ILE A N 1
ATOM 847 C CA . ILE A 1 110 ? -15.225 2.940 0.885 1.00 93.19 110 ILE A CA 1
ATOM 848 C C . ILE A 1 110 ? -14.286 1.779 0.548 1.00 93.19 110 ILE A C 1
ATOM 850 O O . ILE A 1 110 ? -13.436 1.913 -0.324 1.00 93.19 110 ILE A O 1
ATOM 854 N N . LYS A 1 111 ? -14.472 0.614 1.180 1.00 92.19 111 LYS A N 1
ATOM 855 C CA . LYS A 1 111 ? -13.640 -0.569 0.934 1.00 92.19 111 LYS A CA 1
ATOM 856 C C . LYS A 1 111 ? -13.709 -1.034 -0.519 1.00 92.19 111 LYS A C 1
ATOM 858 O O . LYS A 1 111 ? -12.677 -1.366 -1.088 1.00 92.19 111 LYS A O 1
ATOM 863 N N . LYS A 1 112 ? -14.896 -1.028 -1.133 1.00 92.12 112 LYS A N 1
ATOM 864 C CA . LYS A 1 112 ? -15.064 -1.344 -2.556 1.00 92.12 112 LYS A CA 1
ATOM 865 C C . LYS A 1 112 ? -14.271 -0.370 -3.424 1.00 92.12 112 LYS A C 1
ATOM 867 O O . LYS A 1 112 ? -13.469 -0.816 -4.232 1.00 92.12 112 LYS A O 1
ATOM 872 N N . LYS A 1 113 ? -14.411 0.936 -3.184 1.00 89.69 113 LYS A N 1
ATOM 873 C CA . LYS A 1 113 ? -13.668 1.958 -3.924 1.00 89.69 113 LYS A CA 1
ATOM 874 C C . LYS A 1 113 ? -12.156 1.824 -3.729 1.00 89.69 113 LYS A C 1
ATOM 876 O O . LYS A 1 113 ? -11.419 1.911 -4.692 1.00 89.69 113 LYS A O 1
ATOM 881 N N . MET A 1 114 ? -11.688 1.487 -2.526 1.00 85.75 114 MET A N 1
ATOM 882 C CA . MET A 1 114 ? -10.273 1.179 -2.274 1.00 85.75 114 MET A CA 1
ATOM 883 C C . MET A 1 114 ? -9.773 -0.067 -3.014 1.00 85.75 114 MET A C 1
ATOM 885 O O . MET A 1 114 ? -8.579 -0.166 -3.275 1.00 85.75 114 MET A O 1
ATOM 889 N N . LEU A 1 115 ? -10.641 -1.045 -3.284 1.00 83.44 115 LEU A N 1
ATOM 890 C CA . LEU A 1 115 ? -10.305 -2.236 -4.068 1.00 83.44 115 LEU A CA 1
ATOM 891 C C . LEU A 1 115 ? -10.332 -1.951 -5.576 1.00 83.44 115 LEU A C 1
ATOM 893 O O . LEU A 1 115 ? -9.508 -2.498 -6.294 1.00 83.44 115 LEU A O 1
ATOM 897 N N . GLU A 1 116 ? -11.234 -1.086 -6.038 1.00 83.75 116 GLU A N 1
ATOM 898 C CA . GLU A 1 116 ? -11.290 -0.612 -7.429 1.00 83.75 116 GLU A CA 1
ATOM 899 C C . GLU A 1 116 ? -10.111 0.322 -7.750 1.00 83.75 116 GLU A C 1
ATOM 901 O O . GLU A 1 116 ? -9.453 0.162 -8.771 1.00 83.75 116 GLU A O 1
ATOM 906 N N . ASP A 1 117 ? -9.794 1.247 -6.838 1.00 75.81 117 ASP A N 1
ATOM 907 C CA . ASP A 1 117 ? -8.642 2.156 -6.920 1.00 75.81 117 ASP A CA 1
ATOM 908 C C . ASP A 1 117 ? -7.328 1.457 -6.547 1.00 75.81 117 ASP A C 1
ATOM 910 O O . ASP A 1 117 ? -6.240 1.989 -6.771 1.00 75.81 117 ASP A O 1
ATOM 914 N N . ARG A 1 118 ? -7.399 0.226 -6.019 1.00 63.69 118 ARG A N 1
ATOM 915 C CA . ARG A 1 118 ? -6.290 -0.728 -6.084 1.00 63.69 118 ARG A CA 1
ATOM 916 C C . ARG A 1 118 ? -6.160 -1.195 -7.538 1.00 63.69 118 ARG A C 1
ATOM 918 O O . ARG A 1 118 ? -6.270 -2.377 -7.846 1.00 63.69 118 ARG A O 1
ATOM 925 N N . THR A 1 119 ? -5.776 -0.280 -8.423 1.00 57.47 119 THR A N 1
ATOM 926 C CA . THR A 1 119 ? -4.785 -0.614 -9.441 1.00 57.47 119 THR A CA 1
ATOM 927 C C . THR A 1 119 ? -3.575 -1.131 -8.681 1.00 57.47 119 THR A C 1
ATOM 929 O O . THR A 1 119 ? -2.735 -0.367 -8.206 1.00 57.47 119 THR A O 1
ATOM 932 N N . SER A 1 120 ? -3.537 -2.441 -8.454 1.00 54.66 120 SER A N 1
ATOM 933 C CA . SER A 1 120 ? -2.350 -3.117 -7.968 1.00 54.66 120 SER A CA 1
ATOM 934 C C . SER A 1 120 ? -1.351 -3.066 -9.118 1.00 54.66 120 SER A C 1
ATOM 936 O O . SER A 1 120 ? -1.207 -4.020 -9.864 1.00 54.66 120 SER A O 1
ATOM 938 N N . ALA A 1 121 ? -0.696 -1.916 -9.288 1.00 59.69 121 ALA A N 1
ATOM 939 C CA . ALA A 1 121 ? 0.416 -1.739 -10.214 1.00 59.69 121 ALA A CA 1
ATOM 940 C C . ALA A 1 121 ? 1.644 -2.561 -9.787 1.00 59.69 121 ALA A C 1
ATOM 942 O O . ALA A 1 121 ? 2.672 -2.511 -10.447 1.00 59.69 121 ALA A O 1
ATOM 943 N N . VAL A 1 122 ? 1.549 -3.296 -8.670 1.00 68.94 122 VAL A N 1
ATOM 944 C CA . VAL A 1 122 ? 2.534 -4.294 -8.264 1.00 68.94 122 VAL A CA 1
ATOM 945 C C . VAL A 1 122 ? 2.382 -5.502 -9.192 1.00 68.94 122 VAL A C 1
ATOM 947 O O . VAL A 1 122 ? 1.347 -6.173 -9.127 1.00 68.94 122 VAL A O 1
ATOM 950 N N . PRO A 1 123 ? 3.378 -5.787 -10.045 1.00 74.00 123 PRO A N 1
ATOM 951 C CA . PRO A 1 123 ? 3.330 -6.915 -10.963 1.00 74.00 123 PRO A CA 1
ATOM 952 C C . PRO A 1 123 ? 3.288 -8.235 -10.190 1.00 74.00 123 PRO A C 1
ATOM 954 O O . PRO A 1 123 ? 3.942 -8.384 -9.156 1.00 74.00 123 PRO A O 1
ATOM 957 N N . VAL A 1 124 ? 2.531 -9.210 -10.693 1.00 80.12 124 VAL A N 1
ATOM 958 C CA . VAL A 1 124 ? 2.556 -10.571 -10.142 1.00 80.12 124 VAL A CA 1
ATOM 959 C C . VAL A 1 124 ? 3.877 -11.221 -10.546 1.00 80.12 124 VAL A C 1
ATOM 961 O O . VAL A 1 124 ? 4.159 -11.359 -11.735 1.00 80.12 124 VAL A O 1
ATOM 964 N N . TYR A 1 125 ? 4.683 -11.618 -9.561 1.00 84.00 125 TYR A N 1
ATOM 965 C CA . TYR A 1 125 ? 5.956 -12.296 -9.785 1.00 84.00 125 TYR A CA 1
ATOM 966 C C . TYR A 1 125 ? 5.847 -13.782 -9.438 1.00 84.00 125 TYR A C 1
ATOM 968 O O . TYR A 1 125 ? 5.582 -14.138 -8.291 1.00 84.00 125 TYR A O 1
ATOM 976 N N . ASP A 1 126 ? 6.084 -14.633 -10.435 1.00 89.69 126 ASP A N 1
ATOM 977 C CA . ASP A 1 126 ? 6.275 -16.073 -10.270 1.00 89.69 126 ASP A CA 1
ATOM 978 C C . ASP A 1 126 ? 7.762 -16.403 -10.501 1.00 89.69 126 ASP A C 1
ATOM 980 O O . ASP A 1 126 ? 8.258 -16.212 -11.617 1.00 89.69 126 ASP A O 1
ATOM 984 N N . PRO A 1 127 ? 8.502 -16.873 -9.480 1.00 88.19 127 PRO A N 1
ATOM 985 C CA . PRO A 1 127 ? 9.918 -17.187 -9.623 1.00 88.19 127 PRO A CA 1
ATOM 986 C C . PRO A 1 127 ? 10.195 -18.402 -10.518 1.00 88.19 127 PRO A C 1
ATOM 988 O O . PRO A 1 127 ? 11.318 -18.505 -11.009 1.00 88.19 127 PRO A O 1
ATOM 991 N N . ALA A 1 128 ? 9.218 -19.293 -10.727 1.00 91.62 128 ALA A N 1
ATOM 992 C CA . ALA A 1 128 ? 9.366 -20.498 -11.547 1.00 91.62 128 ALA A CA 1
ATOM 993 C C . ALA A 1 128 ? 9.159 -20.236 -13.046 1.00 91.62 128 ALA A C 1
ATOM 995 O O . ALA A 1 128 ? 9.522 -21.067 -13.877 1.00 91.62 128 ALA A O 1
ATOM 996 N N . ARG A 1 129 ? 8.582 -19.084 -13.401 1.00 92.56 129 ARG A N 1
ATOM 997 C CA . ARG A 1 129 ? 8.372 -18.692 -14.793 1.00 92.56 129 ARG A CA 1
ATOM 998 C C . ARG A 1 129 ? 9.696 -18.294 -15.449 1.00 92.56 129 ARG A C 1
ATOM 1000 O O . ARG A 1 129 ? 10.489 -17.552 -14.861 1.00 92.56 129 ARG A O 1
ATOM 1007 N N . GLU A 1 130 ? 9.900 -18.731 -16.692 1.00 94.56 130 GLU A N 1
ATOM 1008 C CA . GLU A 1 130 ? 11.032 -18.269 -17.499 1.00 94.56 130 GLU A CA 1
ATOM 1009 C C . GLU A 1 130 ? 10.989 -16.745 -17.708 1.00 94.56 130 GLU A C 1
ATOM 1011 O O . GLU A 1 130 ? 9.918 -16.182 -17.972 1.00 94.56 130 GLU A O 1
ATOM 1016 N N . PRO A 1 131 ? 12.137 -16.056 -17.579 1.00 96.31 131 PRO A N 1
ATOM 1017 C CA . PRO A 1 131 ? 12.208 -14.625 -17.820 1.00 96.31 131 PRO A CA 1
ATOM 1018 C C . PRO A 1 131 ? 12.117 -14.292 -19.311 1.00 96.31 131 PRO A C 1
ATOM 1020 O O . PRO A 1 131 ? 12.579 -15.042 -20.163 1.00 96.31 131 PRO A O 1
ATOM 1023 N N . VAL A 1 132 ? 11.600 -13.100 -19.613 1.00 96.00 132 VAL A N 1
ATOM 1024 C CA . VAL A 1 132 ? 11.648 -12.509 -20.959 1.00 96.00 132 VAL A CA 1
ATOM 1025 C C . VAL A 1 132 ? 13.089 -12.160 -21.344 1.00 96.00 132 VAL A C 1
ATOM 1027 O O . VAL A 1 132 ? 13.483 -12.324 -22.495 1.00 96.00 132 VAL A O 1
ATOM 1030 N N . MET A 1 133 ? 13.887 -11.690 -20.378 1.00 96.38 133 MET A N 1
ATOM 1031 C CA . MET A 1 133 ? 15.334 -11.516 -20.532 1.00 96.38 133 MET A CA 1
ATOM 1032 C C . MET A 1 133 ? 16.045 -12.015 -19.280 1.00 96.38 133 MET A C 1
ATOM 1034 O O . MET A 1 133 ? 15.734 -11.577 -18.170 1.00 96.38 133 MET A O 1
ATOM 1038 N N . ASP A 1 134 ? 17.004 -12.913 -19.462 1.00 96.88 134 ASP A N 1
ATOM 1039 C CA . ASP A 1 134 ? 17.939 -13.310 -18.417 1.00 96.88 134 ASP A CA 1
ATOM 1040 C C . ASP A 1 134 ? 19.091 -12.295 -18.289 1.00 96.88 134 ASP A C 1
ATOM 1042 O O . ASP A 1 134 ? 19.178 -11.312 -19.033 1.00 96.88 134 ASP A O 1
ATOM 1046 N N . ILE A 1 135 ? 20.001 -12.541 -17.346 1.00 96.56 135 ILE A N 1
ATOM 1047 C CA . ILE A 1 135 ? 21.148 -11.661 -17.107 1.00 96.56 135 ILE A CA 1
ATOM 1048 C C . ILE A 1 135 ? 22.050 -11.516 -18.340 1.00 96.56 135 ILE A C 1
ATOM 1050 O O . ILE A 1 135 ? 22.538 -10.422 -18.621 1.00 96.56 135 ILE A O 1
ATOM 1054 N N . ASN A 1 136 ? 22.234 -12.587 -19.118 1.00 95.75 136 ASN A N 1
ATOM 1055 C CA . ASN A 1 136 ? 23.092 -12.565 -20.300 1.00 95.75 136 ASN A CA 1
ATOM 1056 C C . ASN A 1 136 ? 22.509 -11.647 -21.371 1.00 95.75 136 ASN A C 1
ATOM 1058 O O . ASN A 1 136 ? 23.234 -10.848 -21.967 1.00 95.75 136 ASN A O 1
ATOM 1062 N N . ARG A 1 137 ? 21.191 -11.717 -21.587 1.00 94.38 137 ARG A N 1
ATOM 1063 C CA . ARG A 1 137 ? 20.505 -10.831 -22.522 1.00 94.38 137 ARG A CA 1
ATOM 1064 C C . ARG A 1 137 ? 20.514 -9.387 -22.033 1.00 94.38 137 ARG A C 1
ATOM 1066 O O . ARG A 1 137 ? 20.783 -8.492 -22.827 1.00 94.38 137 ARG A O 1
ATOM 1073 N N . ILE A 1 138 ? 20.310 -9.153 -20.737 1.00 95.44 138 ILE A N 1
ATOM 1074 C CA . ILE A 1 138 ? 20.414 -7.811 -20.143 1.00 95.44 138 ILE A CA 1
ATOM 1075 C C . ILE A 1 138 ? 21.811 -7.216 -20.372 1.00 95.44 138 ILE A C 1
ATOM 1077 O O . ILE A 1 138 ? 21.916 -6.058 -20.762 1.00 95.44 138 ILE A O 1
ATOM 1081 N N . MET A 1 139 ? 22.883 -7.995 -20.199 1.00 93.88 139 MET A N 1
ATOM 1082 C CA . MET A 1 139 ? 24.263 -7.536 -20.418 1.00 93.88 139 MET A CA 1
ATOM 1083 C C . MET A 1 139 ? 24.575 -7.167 -21.876 1.00 93.88 139 MET A C 1
ATOM 1085 O O . MET A 1 139 ? 25.523 -6.417 -22.118 1.00 93.88 139 MET A O 1
ATOM 1089 N N . GLN A 1 140 ? 23.820 -7.694 -22.843 1.00 91.44 140 GLN A N 1
ATOM 1090 C CA . GLN A 1 140 ? 23.930 -7.302 -24.253 1.00 91.44 140 GLN A CA 1
ATOM 1091 C C . GLN A 1 140 ? 23.220 -5.973 -24.532 1.00 91.44 140 GLN A C 1
ATOM 1093 O O . GLN A 1 140 ? 23.661 -5.223 -25.393 1.00 91.44 140 GLN A O 1
ATOM 1098 N N . VAL A 1 141 ? 22.137 -5.685 -23.804 1.00 91.56 141 VAL A N 1
ATOM 1099 C CA . VAL A 1 141 ? 21.311 -4.483 -23.995 1.00 91.56 141 VAL A CA 1
ATOM 1100 C C . VAL A 1 141 ? 21.847 -3.292 -23.201 1.00 91.56 141 VAL A C 1
ATOM 1102 O O . VAL A 1 141 ? 21.842 -2.168 -23.692 1.00 91.56 141 VAL A O 1
ATOM 1105 N N . LEU A 1 142 ? 22.298 -3.521 -21.965 1.00 92.56 142 LEU A N 1
ATOM 1106 C CA . LEU A 1 142 ? 22.826 -2.484 -21.085 1.00 92.56 142 LEU A CA 1
ATOM 1107 C C . LEU A 1 142 ? 24.359 -2.547 -21.022 1.00 92.56 142 LEU A C 1
ATOM 1109 O O . LEU A 1 142 ? 24.924 -3.628 -20.816 1.00 92.56 142 LEU A O 1
ATOM 1113 N N . PRO A 1 143 ? 25.055 -1.395 -21.071 1.00 90.81 143 PRO A N 1
ATOM 1114 C CA . PRO A 1 143 ? 26.511 -1.353 -20.937 1.00 90.81 143 PRO A CA 1
ATOM 1115 C C . PRO A 1 143 ? 26.993 -1.582 -19.491 1.00 90.81 143 PRO A C 1
ATOM 1117 O O . PRO A 1 143 ? 28.169 -1.862 -19.269 1.00 90.81 143 PRO A O 1
ATOM 1120 N N . HIS A 1 144 ? 26.100 -1.491 -18.496 1.00 93.19 144 HIS A N 1
ATOM 1121 C CA . HIS A 1 144 ? 26.419 -1.663 -17.075 1.00 93.19 144 HIS A CA 1
ATOM 1122 C C . HIS A 1 144 ? 27.016 -3.046 -16.774 1.00 93.19 144 HIS A C 1
ATOM 1124 O O . HIS A 1 144 ? 26.600 -4.060 -17.335 1.00 93.19 144 HIS A O 1
ATOM 1130 N N . ARG A 1 145 ? 27.969 -3.111 -15.839 1.00 94.19 145 ARG A N 1
ATOM 1131 C CA . ARG A 1 145 ? 28.594 -4.357 -15.355 1.00 94.19 145 ARG A CA 1
ATOM 1132 C C . ARG A 1 145 ? 28.700 -4.342 -13.840 1.00 94.19 145 ARG A C 1
ATOM 1134 O O . ARG A 1 145 ? 28.568 -3.283 -13.230 1.00 94.19 145 ARG A O 1
ATOM 1141 N N . TYR A 1 146 ? 28.926 -5.506 -13.231 1.00 92.88 146 TYR A N 1
ATOM 1142 C CA . TYR A 1 146 ? 29.170 -5.599 -11.791 1.00 92.88 146 TYR A CA 1
ATOM 1143 C C . TYR A 1 146 ? 30.258 -4.593 -11.356 1.00 92.88 146 TYR A C 1
ATOM 1145 O O . TYR A 1 146 ? 31.277 -4.487 -12.043 1.00 92.88 146 TYR A O 1
ATOM 1153 N N . PRO A 1 147 ? 30.067 -3.863 -10.241 1.00 92.81 147 PRO A N 1
ATOM 1154 C CA . PRO A 1 147 ? 28.967 -3.970 -9.269 1.00 92.81 147 PRO A CA 1
ATOM 1155 C C . PRO A 1 147 ? 27.730 -3.103 -9.576 1.00 92.81 147 PRO A C 1
ATOM 1157 O O . PRO A 1 147 ? 26.851 -2.985 -8.730 1.00 92.81 147 PRO A O 1
ATOM 1160 N N . PHE A 1 148 ? 27.658 -2.476 -10.752 1.00 94.00 148 PHE A N 1
ATOM 1161 C CA . PHE A 1 148 ? 26.632 -1.486 -11.096 1.00 94.00 148 PHE A CA 1
ATOM 1162 C C . PHE A 1 148 ? 25.529 -1.988 -12.028 1.00 94.00 148 PHE A C 1
ATOM 1164 O O . PHE A 1 148 ? 24.532 -1.297 -12.185 1.00 94.00 148 PHE A O 1
ATOM 1171 N N . LEU A 1 149 ? 25.653 -3.173 -12.630 1.00 95.69 149 LEU A N 1
ATOM 1172 C CA . LEU A 1 149 ? 24.502 -3.830 -13.250 1.00 95.69 149 LEU A CA 1
ATOM 1173 C C . LEU A 1 149 ? 23.640 -4.428 -12.143 1.00 95.69 149 LEU A C 1
ATOM 1175 O O . LEU A 1 149 ? 24.043 -5.402 -11.510 1.00 95.69 149 LEU A O 1
ATOM 1179 N N . LEU A 1 150 ? 22.487 -3.816 -11.881 1.00 97.06 150 LEU A N 1
ATOM 1180 C CA . LEU A 1 150 ? 21.669 -4.181 -10.731 1.00 97.06 150 LEU A CA 1
ATOM 1181 C C . LEU A 1 150 ? 20.629 -5.244 -11.088 1.00 97.06 150 LEU A C 1
ATOM 1183 O O . LEU A 1 150 ? 20.375 -6.114 -10.267 1.00 97.06 150 LEU A O 1
ATOM 1187 N N . LEU A 1 151 ? 20.041 -5.198 -12.281 1.00 97.50 151 LEU A N 1
ATOM 1188 C CA . LEU A 1 151 ? 18.953 -6.103 -12.666 1.00 97.50 151 LEU A CA 1
ATOM 1189 C C . LEU A 1 151 ? 19.420 -7.551 -12.833 1.00 97.50 151 LEU A C 1
ATOM 1191 O O . LEU A 1 151 ? 20.433 -7.803 -13.476 1.00 97.50 151 LEU A O 1
ATOM 1195 N N . ASP A 1 152 ? 18.624 -8.496 -12.334 1.00 96.44 152 ASP A N 1
ATOM 1196 C CA . ASP A 1 152 ? 18.871 -9.933 -12.480 1.00 96.44 152 ASP A CA 1
ATOM 1197 C C . ASP A 1 152 ? 18.141 -10.529 -13.690 1.00 96.44 152 ASP A C 1
ATOM 1199 O O . ASP A 1 152 ? 18.674 -11.391 -14.388 1.00 96.44 152 ASP A O 1
ATOM 1203 N N . LYS A 1 153 ? 16.890 -10.104 -13.914 1.00 96.94 153 LYS A N 1
ATOM 1204 C CA . LYS A 1 153 ? 16.040 -10.581 -15.016 1.00 96.94 153 LYS A CA 1
ATOM 1205 C C . LYS A 1 153 ? 14.884 -9.631 -15.319 1.00 96.94 153 LYS A C 1
ATOM 1207 O O . LYS A 1 153 ? 14.440 -8.886 -14.447 1.00 96.94 153 LYS A O 1
ATOM 1212 N N . VAL A 1 154 ? 14.346 -9.715 -16.533 1.00 96.75 154 VAL A N 1
ATOM 1213 C CA . VAL A 1 154 ? 13.107 -9.050 -16.968 1.00 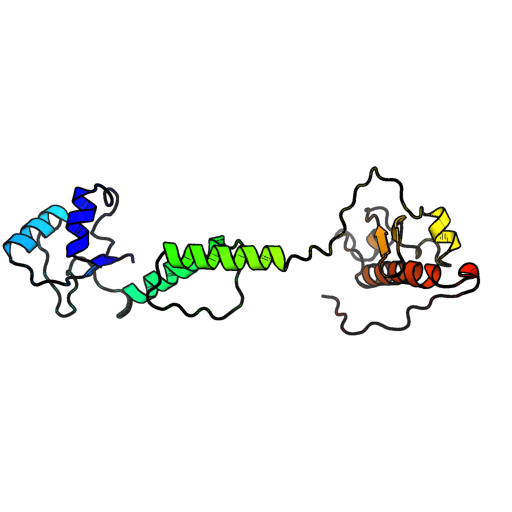96.75 154 VAL A CA 1
ATOM 1214 C C . VAL A 1 154 ? 11.998 -10.091 -17.061 1.00 96.75 154 VAL A C 1
ATOM 1216 O O . VAL A 1 154 ? 12.171 -11.127 -17.699 1.00 96.75 154 VAL A O 1
ATOM 1219 N N . ILE A 1 155 ? 10.857 -9.833 -16.421 1.00 95.81 155 ILE A N 1
ATOM 1220 C CA . ILE A 1 155 ? 9.707 -10.756 -16.372 1.00 95.81 155 ILE A CA 1
ATOM 1221 C C . ILE A 1 155 ? 8.524 -10.292 -17.226 1.00 95.81 155 ILE A C 1
ATOM 1223 O O . ILE A 1 155 ? 7.622 -11.078 -17.503 1.00 95.81 155 ILE A O 1
ATOM 1227 N N . HIS A 1 156 ? 8.532 -9.028 -17.649 1.00 93.75 156 HIS A N 1
ATOM 1228 C CA . HIS A 1 156 ? 7.561 -8.458 -18.578 1.00 93.75 156 HIS A CA 1
ATOM 1229 C C . HIS A 1 156 ? 8.231 -7.360 -19.398 1.00 93.75 156 HIS A C 1
ATOM 1231 O O . HIS A 1 156 ? 8.963 -6.544 -18.833 1.00 93.75 156 HIS A O 1
ATOM 1237 N N . LEU A 1 157 ? 7.976 -7.334 -20.702 1.00 93.12 157 LEU A N 1
ATOM 1238 C CA . LEU A 1 157 ? 8.428 -6.275 -21.597 1.00 93.12 157 LEU A CA 1
ATOM 1239 C C . LEU A 1 157 ? 7.472 -6.171 -22.785 1.00 93.12 157 LEU A C 1
ATOM 1241 O O . LEU A 1 157 ? 7.272 -7.144 -23.510 1.00 93.12 157 LEU A O 1
ATOM 1245 N N . ASP A 1 158 ? 6.915 -4.986 -22.986 1.00 88.19 158 ASP A N 1
ATOM 1246 C CA . ASP A 1 158 ? 6.180 -4.599 -24.185 1.00 88.19 158 ASP A CA 1
ATOM 1247 C C . ASP A 1 158 ? 6.602 -3.180 -24.623 1.00 88.19 158 ASP A C 1
ATOM 1249 O O . ASP A 1 158 ? 7.620 -2.659 -24.171 1.00 88.19 158 ASP A O 1
ATOM 1253 N N . SER A 1 159 ? 5.863 -2.552 -25.541 1.00 83.81 159 SER A N 1
ATOM 1254 C CA . SER A 1 159 ? 6.184 -1.213 -26.059 1.00 83.81 159 SER A CA 1
ATOM 1255 C C . SER A 1 159 ? 6.000 -0.064 -25.056 1.00 83.81 159 SER A C 1
ATOM 1257 O O . SER A 1 159 ? 6.424 1.053 -25.332 1.00 83.81 159 SER A O 1
ATOM 1259 N N . GLN A 1 160 ? 5.313 -0.291 -23.936 1.00 84.81 160 GLN A N 1
ATOM 1260 C CA . GLN A 1 160 ? 4.920 0.738 -22.966 1.00 84.81 160 GLN A CA 1
ATOM 1261 C C . GLN A 1 160 ? 5.320 0.402 -21.527 1.00 84.81 160 GLN A C 1
ATOM 1263 O O . GLN A 1 160 ? 5.436 1.303 -20.697 1.00 84.81 160 GLN A O 1
ATOM 1268 N N . MET A 1 161 ? 5.509 -0.877 -21.213 1.00 88.19 161 MET A N 1
ATOM 1269 C CA . MET A 1 161 ? 5.740 -1.367 -19.866 1.00 88.19 161 MET A CA 1
ATOM 1270 C C . MET A 1 161 ? 6.894 -2.361 -19.835 1.00 88.19 161 MET A C 1
ATOM 1272 O O . MET A 1 161 ? 7.042 -3.239 -20.681 1.00 88.19 161 MET A O 1
ATOM 1276 N N . VAL A 1 162 ? 7.680 -2.258 -18.772 1.00 94.38 162 VAL A N 1
ATOM 1277 C CA . VAL A 1 162 ? 8.732 -3.202 -18.420 1.00 94.38 162 VAL A CA 1
ATOM 1278 C C . VAL A 1 162 ? 8.598 -3.552 -16.944 1.00 94.38 162 VAL A C 1
ATOM 1280 O O . VAL A 1 162 ? 8.230 -2.719 -16.116 1.00 94.38 162 VAL A O 1
ATOM 1283 N N . THR A 1 163 ? 8.878 -4.801 -16.595 1.00 94.94 163 THR A N 1
ATOM 1284 C CA . THR A 1 163 ? 9.034 -5.231 -15.206 1.00 94.94 163 THR A CA 1
ATOM 1285 C C . THR A 1 163 ? 10.297 -6.059 -15.084 1.00 94.94 163 THR A C 1
ATOM 1287 O O . THR A 1 163 ? 10.428 -7.104 -15.724 1.00 94.94 163 THR A O 1
ATOM 1290 N N . ALA A 1 164 ? 11.206 -5.608 -14.227 1.00 96.31 164 ALA A N 1
ATOM 1291 C CA . ALA A 1 164 ? 12.447 -6.296 -13.918 1.00 96.31 164 ALA A CA 1
ATOM 1292 C C . ALA A 1 164 ? 12.504 -6.713 -12.447 1.00 96.31 164 ALA A C 1
ATOM 1294 O O . ALA A 1 164 ? 11.748 -6.228 -11.604 1.00 96.31 164 ALA A O 1
ATOM 1295 N N . VAL A 1 165 ? 13.408 -7.639 -12.156 1.00 96.38 165 VAL A N 1
ATOM 1296 C CA . VAL A 1 165 ? 13.657 -8.180 -10.825 1.00 96.38 165 VAL A CA 1
ATOM 1297 C C . VAL A 1 165 ? 15.079 -7.817 -10.416 1.00 96.38 165 VAL A C 1
ATOM 1299 O O . VAL A 1 165 ? 16.021 -8.079 -11.162 1.00 96.38 165 VAL A O 1
ATOM 1302 N N . LYS A 1 166 ? 15.202 -7.241 -9.215 1.00 95.56 166 LYS A N 1
ATOM 1303 C CA . LYS A 1 166 ? 16.446 -7.123 -8.450 1.00 95.56 166 LYS A CA 1
ATOM 1304 C C . LYS A 1 166 ? 16.337 -8.020 -7.220 1.00 95.56 166 LYS A C 1
ATOM 1306 O O . LYS A 1 166 ? 15.502 -7.767 -6.350 1.00 95.56 166 LYS A O 1
ATOM 1311 N N . ASN A 1 167 ? 17.177 -9.038 -7.122 1.00 94.44 167 ASN A N 1
ATOM 1312 C CA . ASN A 1 167 ? 17.344 -9.823 -5.911 1.00 94.44 167 ASN A CA 1
ATOM 1313 C C . ASN A 1 167 ? 18.196 -9.028 -4.922 1.00 94.44 167 ASN A C 1
ATOM 1315 O O . ASN A 1 167 ? 19.256 -8.517 -5.269 1.00 94.44 167 ASN A O 1
ATOM 1319 N N . ILE A 1 168 ? 17.740 -8.922 -3.676 1.00 94.06 168 ILE A N 1
ATOM 1320 C CA . ILE A 1 168 ? 18.470 -8.231 -2.612 1.00 94.06 168 ILE A CA 1
ATOM 1321 C C . ILE A 1 168 ? 18.879 -9.283 -1.589 1.00 94.06 168 ILE A C 1
ATOM 1323 O O . ILE A 1 168 ? 18.029 -9.889 -0.938 1.00 94.06 168 ILE A O 1
ATOM 1327 N N . THR A 1 169 ? 20.183 -9.517 -1.459 1.00 93.88 169 THR A N 1
ATOM 1328 C CA . THR A 1 169 ? 20.745 -10.508 -0.528 1.00 93.88 169 THR A CA 1
ATOM 1329 C C . THR A 1 169 ? 21.898 -9.903 0.262 1.00 93.88 169 THR A C 1
ATOM 1331 O O . THR A 1 169 ? 22.514 -8.940 -0.185 1.00 93.88 169 THR A O 1
ATOM 1334 N N . MET A 1 170 ? 22.239 -10.486 1.415 1.00 93.94 170 MET A N 1
ATOM 1335 C CA . MET A 1 170 ? 23.342 -9.993 2.256 1.00 93.94 170 MET A CA 1
ATOM 1336 C C . MET A 1 170 ? 24.715 -10.005 1.548 1.00 93.94 170 MET A C 1
ATOM 1338 O O . MET A 1 170 ? 25.637 -9.332 1.995 1.00 93.94 170 MET A O 1
ATOM 1342 N N . ASN A 1 171 ? 24.849 -10.728 0.430 1.00 93.44 171 ASN A N 1
ATOM 1343 C CA . ASN A 1 171 ? 26.081 -10.786 -0.360 1.00 93.44 171 ASN A CA 1
ATOM 1344 C C . ASN A 1 171 ? 26.318 -9.540 -1.233 1.00 93.44 171 ASN A C 1
ATOM 1346 O O . ASN A 1 171 ? 27.368 -9.436 -1.863 1.00 93.44 171 ASN A O 1
ATOM 1350 N N . GLU A 1 172 ? 25.373 -8.601 -1.291 1.00 93.56 172 GLU A N 1
ATOM 1351 C CA . GLU A 1 172 ? 25.538 -7.357 -2.044 1.00 93.56 172 GLU A CA 1
ATOM 1352 C C . GLU A 1 172 ? 26.640 -6.464 -1.435 1.00 93.56 172 GLU A C 1
ATOM 1354 O O . GLU A 1 172 ? 26.658 -6.240 -0.218 1.00 93.56 172 GLU A O 1
ATOM 1359 N N . PRO A 1 173 ? 27.539 -5.883 -2.256 1.00 92.50 173 PRO A N 1
ATOM 1360 C CA . PRO A 1 173 ? 28.717 -5.164 -1.766 1.00 92.50 173 PRO A CA 1
ATOM 1361 C C . PRO A 1 173 ? 28.366 -3.944 -0.903 1.00 92.50 173 PRO A C 1
ATOM 1363 O O . PRO A 1 173 ? 29.090 -3.609 0.033 1.00 92.50 173 PRO A O 1
ATOM 1366 N N . PHE A 1 174 ? 27.228 -3.292 -1.161 1.00 93.94 174 PHE A N 1
ATOM 1367 C CA . PHE A 1 174 ? 26.808 -2.117 -0.396 1.00 93.94 174 PHE A CA 1
ATOM 1368 C C . PHE A 1 174 ? 26.399 -2.440 1.047 1.00 93.94 174 PHE A C 1
ATOM 1370 O O . PHE A 1 174 ? 26.489 -1.559 1.900 1.00 93.94 174 PHE A O 1
ATOM 1377 N N . PHE A 1 175 ? 26.011 -3.676 1.376 1.00 95.00 175 PHE A N 1
ATOM 1378 C CA . PHE A 1 175 ? 25.663 -4.025 2.759 1.00 95.00 175 PHE A CA 1
ATOM 1379 C C . PHE A 1 175 ? 26.875 -4.124 3.688 1.00 95.00 175 PHE A C 1
ATOM 1381 O O . PHE A 1 175 ? 26.714 -4.022 4.903 1.00 95.00 175 PHE A O 1
ATOM 1388 N N . GLN A 1 176 ? 28.087 -4.257 3.141 1.00 90.12 176 GLN A N 1
ATOM 1389 C CA . GLN A 1 176 ? 29.315 -4.277 3.938 1.00 90.12 176 GLN A CA 1
ATOM 1390 C C . GLN A 1 176 ? 29.677 -2.889 4.488 1.00 90.12 176 GLN A C 1
ATOM 1392 O O . GLN A 1 176 ? 30.256 -2.793 5.568 1.00 90.12 176 GLN A O 1
ATOM 1397 N N . GLY A 1 177 ? 29.339 -1.819 3.756 1.00 88.06 177 GLY A N 1
ATOM 1398 C CA . GLY A 1 177 ? 29.817 -0.462 4.047 1.00 88.06 177 GLY A CA 1
ATOM 1399 C C . GLY A 1 177 ? 28.745 0.616 4.211 1.00 88.06 177 GLY A C 1
ATOM 1400 O O . GLY A 1 177 ? 29.052 1.656 4.783 1.00 88.06 177 GLY A O 1
ATOM 1401 N N . HIS A 1 178 ? 27.506 0.411 3.746 1.00 93.38 178 HIS A N 1
ATOM 1402 C CA . HIS A 1 178 ? 26.464 1.441 3.846 1.00 93.38 178 HIS A CA 1
ATOM 1403 C C . HIS A 1 178 ? 26.057 1.686 5.305 1.00 93.38 178 HIS A C 1
ATOM 1405 O O . HIS A 1 178 ? 26.130 2.819 5.768 1.00 93.38 178 HIS A O 1
ATOM 1411 N N . PHE A 1 179 ? 25.715 0.620 6.041 1.00 94.00 179 PHE A N 1
ATOM 1412 C CA . PHE A 1 179 ? 25.495 0.653 7.491 1.00 94.00 179 PHE A CA 1
ATOM 1413 C C . PHE A 1 179 ? 25.852 -0.707 8.125 1.00 94.00 179 PHE A C 1
ATOM 1415 O O . PHE A 1 179 ? 25.041 -1.637 8.092 1.00 94.00 179 PHE A O 1
ATOM 1422 N N . PRO A 1 180 ? 27.053 -0.861 8.713 1.00 91.50 180 PRO A N 1
ATOM 1423 C CA . PRO A 1 180 ? 27.451 -2.105 9.370 1.00 91.50 180 PRO A CA 1
ATOM 1424 C C . PRO A 1 180 ? 26.449 -2.538 10.453 1.00 91.50 180 PRO A C 1
ATOM 1426 O O . PRO A 1 180 ? 26.081 -1.750 11.321 1.00 91.50 180 PRO A O 1
ATOM 1429 N N . GLY A 1 181 ? 25.988 -3.793 10.394 1.00 91.81 181 GLY A N 1
ATOM 1430 C CA . GLY A 1 181 ? 24.995 -4.346 11.329 1.00 91.81 181 GLY A CA 1
ATOM 1431 C C . GLY A 1 181 ? 23.538 -3.933 11.067 1.00 91.81 181 GLY A C 1
ATOM 1432 O O . GLY A 1 181 ? 22.646 -4.413 11.760 1.00 91.81 181 GLY A O 1
ATOM 1433 N N . ASN A 1 182 ? 23.278 -3.094 10.060 1.00 94.25 182 ASN A N 1
ATOM 1434 C CA . ASN A 1 182 ? 21.936 -2.670 9.664 1.00 94.25 182 ASN A CA 1
ATOM 1435 C C . ASN A 1 182 ? 21.802 -2.692 8.125 1.00 94.25 182 ASN A C 1
ATOM 1437 O O . ASN A 1 182 ? 22.042 -1.675 7.475 1.00 94.25 182 ASN A O 1
ATOM 1441 N N . PRO A 1 183 ? 21.460 -3.838 7.508 1.00 93.12 183 PRO A N 1
ATOM 1442 C CA . PRO A 1 183 ? 21.485 -3.998 6.056 1.00 93.12 183 PRO A CA 1
ATOM 1443 C C . PRO A 1 183 ? 20.354 -3.212 5.376 1.00 93.12 183 PRO A C 1
ATOM 1445 O O . PRO A 1 183 ? 19.262 -3.720 5.131 1.00 93.12 183 PRO A O 1
ATOM 1448 N N . VAL A 1 184 ? 20.637 -1.956 5.034 1.00 93.44 184 VAL A N 1
ATOM 1449 C CA . VAL A 1 184 ? 19.740 -1.066 4.283 1.00 93.44 184 VAL A CA 1
ATOM 1450 C C . VAL A 1 184 ? 20.298 -0.872 2.878 1.00 93.44 184 VAL A C 1
ATOM 1452 O O . VAL A 1 184 ? 21.469 -0.537 2.725 1.00 93.44 184 VAL A O 1
ATOM 1455 N N . MET A 1 185 ? 19.498 -1.093 1.832 1.00 94.88 185 MET A N 1
ATOM 1456 C CA . MET A 1 185 ? 19.929 -0.821 0.456 1.00 94.88 185 MET A CA 1
ATOM 1457 C C . MET A 1 185 ? 19.911 0.698 0.218 1.00 94.88 185 MET A C 1
ATOM 1459 O O . MET A 1 185 ? 18.864 1.313 0.451 1.00 94.88 185 MET A O 1
ATOM 1463 N N . PRO A 1 186 ? 21.005 1.321 -0.262 1.00 95.44 186 PRO A N 1
ATOM 1464 C CA . PRO A 1 186 ? 21.035 2.754 -0.547 1.00 95.44 186 PRO A CA 1
ATOM 1465 C C . PRO A 1 186 ? 19.895 3.184 -1.472 1.00 95.44 186 PRO A C 1
ATOM 1467 O O . PRO A 1 186 ? 19.689 2.588 -2.530 1.00 95.44 186 PRO A O 1
ATOM 1470 N N . GLY A 1 187 ? 19.179 4.253 -1.109 1.00 94.19 187 GLY A N 1
ATOM 1471 C CA . GLY A 1 187 ? 18.066 4.766 -1.916 1.00 94.19 187 GLY A CA 1
ATOM 1472 C C . GLY A 1 187 ? 18.488 5.137 -3.342 1.00 94.19 187 GLY A C 1
ATOM 1473 O O . GLY A 1 187 ? 17.753 4.880 -4.290 1.00 94.19 187 GLY A O 1
ATOM 1474 N N . VAL A 1 188 ? 19.708 5.653 -3.513 1.00 93.62 188 VAL A N 1
ATOM 1475 C CA . VAL A 1 188 ? 20.283 5.957 -4.834 1.00 93.62 188 VAL A CA 1
ATOM 1476 C C . VAL A 1 188 ? 20.415 4.715 -5.721 1.00 93.62 188 VAL A C 1
ATOM 1478 O O . VAL A 1 188 ? 20.132 4.801 -6.909 1.00 93.62 188 VAL A O 1
ATOM 1481 N N . LEU A 1 189 ? 20.743 3.547 -5.155 1.00 95.06 189 LEU A N 1
ATOM 1482 C CA . LEU A 1 189 ? 20.823 2.291 -5.910 1.00 95.06 189 LEU A CA 1
ATOM 1483 C C . LEU A 1 189 ? 19.437 1.727 -6.237 1.00 95.06 189 LEU A C 1
ATOM 1485 O O . LEU A 1 189 ? 19.267 1.066 -7.256 1.00 95.06 189 LEU A O 1
ATOM 1489 N N . GLN A 1 190 ? 18.434 1.988 -5.394 1.00 95.25 190 GLN A N 1
ATOM 1490 C CA . GLN A 1 190 ? 17.050 1.624 -5.711 1.00 95.25 190 GLN A CA 1
ATOM 1491 C C . GLN A 1 190 ? 16.561 2.412 -6.931 1.00 95.25 190 GLN A C 1
ATOM 1493 O O . GLN A 1 190 ? 15.993 1.827 -7.851 1.00 95.25 190 GLN A O 1
ATOM 1498 N N . ILE A 1 191 ? 16.835 3.721 -6.972 1.00 95.31 191 ILE A N 1
ATOM 1499 C CA . ILE A 1 191 ? 16.495 4.549 -8.132 1.00 95.31 191 ILE A CA 1
ATOM 1500 C C . ILE A 1 191 ? 17.316 4.139 -9.360 1.00 95.31 191 ILE A C 1
ATOM 1502 O O . ILE A 1 191 ? 16.753 4.041 -10.443 1.00 95.31 191 ILE A O 1
ATOM 1506 N N . GLU A 1 192 ? 18.605 3.844 -9.206 1.00 95.31 192 GLU A N 1
ATOM 1507 C CA . GLU A 1 192 ? 19.442 3.345 -10.303 1.00 95.31 192 GLU A CA 1
ATOM 1508 C C . GLU A 1 192 ? 18.875 2.050 -10.913 1.00 95.31 192 GLU A C 1
ATOM 1510 O O . GLU A 1 192 ? 18.760 1.934 -12.130 1.00 95.31 192 GLU A O 1
ATOM 1515 N N . ALA A 1 193 ? 18.416 1.098 -10.090 1.00 96.44 193 ALA A N 1
ATOM 1516 C CA . ALA A 1 193 ? 17.767 -0.117 -10.588 1.00 96.44 193 ALA A CA 1
ATOM 1517 C C . ALA A 1 193 ? 16.472 0.199 -11.364 1.00 96.44 193 ALA A C 1
ATOM 1519 O O . ALA A 1 193 ? 16.194 -0.414 -12.399 1.00 96.44 193 ALA A O 1
ATOM 1520 N N . MET A 1 194 ? 15.693 1.188 -10.911 1.00 95.44 194 MET A N 1
ATOM 1521 C CA . MET A 1 194 ? 14.524 1.674 -11.654 1.00 95.44 194 MET A CA 1
ATOM 1522 C C . MET A 1 194 ? 14.924 2.334 -12.981 1.00 95.44 194 MET A C 1
ATOM 1524 O O . MET A 1 194 ? 14.276 2.090 -13.998 1.00 95.44 194 MET A O 1
ATOM 1528 N N . ALA A 1 195 ? 16.003 3.121 -12.995 1.00 95.38 195 ALA A N 1
ATOM 1529 C CA . ALA A 1 195 ? 16.523 3.769 -14.193 1.00 95.38 195 ALA A CA 1
ATOM 1530 C C . ALA A 1 195 ? 17.005 2.737 -15.223 1.00 95.38 195 ALA A C 1
ATOM 1532 O O . ALA A 1 195 ? 16.610 2.819 -16.382 1.00 95.38 195 ALA A O 1
ATOM 1533 N N . GLN A 1 196 ? 17.752 1.709 -14.805 1.00 96.50 196 GLN A N 1
ATOM 1534 C CA . GLN A 1 196 ? 18.160 0.591 -15.671 1.00 96.50 196 GLN A CA 1
ATOM 1535 C C . GLN A 1 196 ? 16.956 -0.170 -16.229 1.00 96.50 196 GLN A C 1
ATOM 1537 O O . GLN A 1 196 ? 16.950 -0.550 -17.398 1.00 96.50 196 GLN A O 1
ATOM 1542 N N . THR A 1 197 ? 15.914 -0.358 -15.415 1.00 96.50 197 THR A N 1
ATOM 1543 C CA . THR A 1 197 ? 14.668 -1.000 -15.855 1.00 96.50 197 THR A CA 1
ATOM 1544 C C . THR A 1 197 ? 14.015 -0.185 -16.971 1.00 96.50 197 THR A C 1
ATOM 1546 O O . THR A 1 197 ? 13.718 -0.730 -18.030 1.00 96.50 197 THR A O 1
ATOM 1549 N N . GLY A 1 198 ? 13.859 1.130 -16.782 1.00 94.31 198 GLY A N 1
ATOM 1550 C CA . GLY A 1 198 ? 13.385 2.033 -17.837 1.00 94.31 198 GLY A CA 1
ATOM 1551 C C . GLY A 1 198 ? 14.318 2.067 -19.052 1.00 94.31 198 GLY A C 1
ATOM 1552 O O . GLY A 1 198 ? 13.850 2.128 -20.186 1.00 94.31 198 GLY A O 1
ATOM 1553 N N . GLY A 1 199 ? 15.625 1.935 -18.825 1.00 94.31 199 GLY A N 1
ATOM 1554 C CA . GLY A 1 199 ? 16.633 1.797 -19.864 1.00 94.31 199 GLY A CA 1
ATOM 1555 C C . GLY A 1 199 ? 16.331 0.631 -20.802 1.00 94.31 199 GLY A C 1
ATOM 1556 O O . GLY A 1 199 ? 16.274 0.843 -22.010 1.00 94.31 199 GLY A O 1
ATOM 1557 N N . ILE A 1 200 ? 16.028 -0.558 -20.269 1.00 95.44 200 ILE A N 1
ATOM 1558 C CA . ILE A 1 200 ? 15.615 -1.722 -21.075 1.00 95.44 200 ILE A CA 1
ATOM 1559 C C . ILE A 1 200 ? 14.419 -1.391 -21.975 1.00 95.44 200 ILE A C 1
ATOM 1561 O O . ILE A 1 200 ? 14.434 -1.744 -23.153 1.00 95.44 200 ILE A O 1
ATOM 1565 N N . LEU A 1 201 ? 13.400 -0.703 -21.447 1.00 94.19 201 LEU A N 1
ATOM 1566 C CA . LEU A 1 201 ? 12.218 -0.333 -22.230 1.00 94.19 201 LEU A CA 1
ATOM 1567 C C . LEU A 1 201 ? 12.587 0.571 -23.407 1.00 94.19 201 LEU A C 1
ATOM 1569 O O . LEU A 1 201 ? 12.169 0.306 -24.528 1.00 94.19 201 LEU A O 1
ATOM 1573 N N . VAL A 1 202 ? 13.401 1.602 -23.166 1.00 91.50 202 VAL A N 1
ATOM 1574 C CA . VAL A 1 202 ? 13.867 2.508 -24.226 1.00 91.50 202 VAL A CA 1
ATOM 1575 C C . VAL A 1 202 ? 14.690 1.744 -25.264 1.00 91.50 202 VAL A C 1
ATOM 1577 O O . VAL A 1 202 ? 14.435 1.883 -26.459 1.00 91.50 202 VAL A O 1
ATOM 1580 N N . MET A 1 203 ? 15.614 0.880 -24.832 1.00 91.12 203 MET A N 1
ATOM 1581 C CA . MET A 1 203 ? 16.462 0.105 -25.747 1.00 91.12 203 MET A CA 1
ATOM 1582 C C . MET A 1 203 ? 15.670 -0.880 -26.601 1.00 91.12 203 MET A C 1
ATOM 1584 O O . MET A 1 203 ? 16.035 -1.137 -27.741 1.00 91.12 203 MET A O 1
ATOM 1588 N N . ASN A 1 204 ? 14.552 -1.388 -26.088 1.00 87.94 204 ASN A N 1
ATOM 1589 C CA . ASN A 1 204 ? 13.649 -2.242 -26.852 1.00 87.94 204 ASN A CA 1
ATOM 1590 C C . ASN A 1 204 ? 12.947 -1.507 -28.013 1.00 87.94 204 ASN A C 1
ATOM 1592 O O . ASN A 1 204 ? 12.338 -2.153 -28.861 1.00 87.94 204 ASN A O 1
AT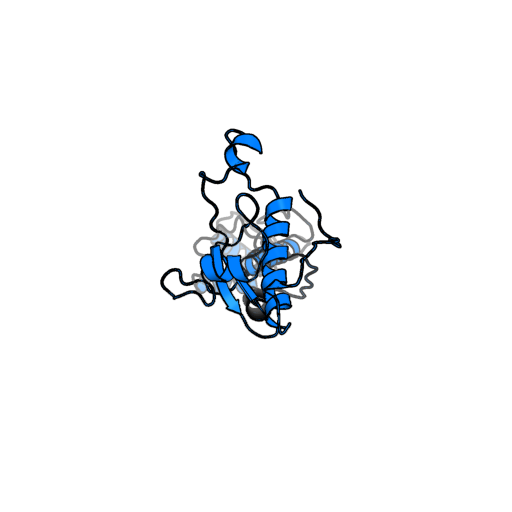OM 1596 N N . THR A 1 205 ? 13.007 -0.170 -28.060 1.00 84.62 205 THR A N 1
ATOM 1597 C CA . THR A 1 205 ? 12.373 0.641 -29.117 1.00 84.62 205 THR A CA 1
ATOM 1598 C C . THR A 1 205 ? 13.336 1.124 -30.204 1.00 84.62 205 THR A C 1
ATOM 1600 O O . THR A 1 205 ? 12.875 1.634 -31.225 1.00 84.62 205 THR A O 1
ATOM 1603 N N . VAL A 1 206 ? 14.651 0.959 -30.019 1.00 86.75 206 VAL A N 1
ATOM 1604 C CA . VAL A 1 206 ? 15.671 1.365 -31.000 1.00 86.75 206 VAL A CA 1
ATOM 1605 C C . VAL A 1 206 ? 16.181 0.150 -31.789 1.00 86.75 206 VAL A C 1
ATOM 1607 O O . VAL A 1 206 ? 16.219 -0.951 -31.241 1.00 86.75 206 VAL A O 1
ATOM 1610 N N . PRO A 1 207 ? 16.544 0.308 -33.075 1.00 84.25 207 PRO A N 1
ATOM 1611 C CA . PRO A 1 207 ? 16.935 -0.817 -33.926 1.00 84.25 207 PRO A CA 1
ATOM 1612 C C . PRO A 1 207 ? 18.302 -1.425 -33.569 1.00 84.25 207 PRO A C 1
ATOM 1614 O O . PRO A 1 207 ? 18.499 -2.615 -33.797 1.00 84.25 207 PRO A O 1
ATOM 1617 N N . ASP A 1 208 ? 19.221 -0.637 -33.010 1.0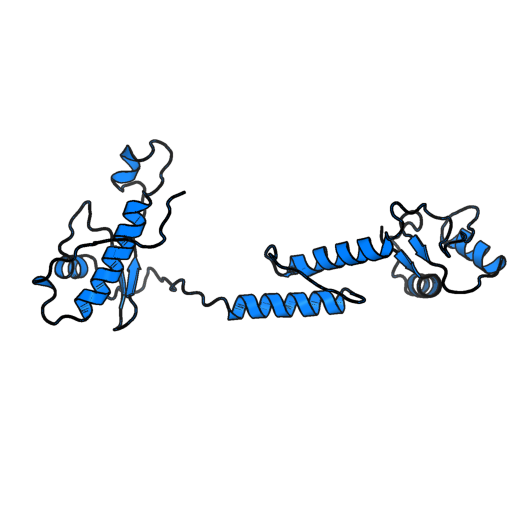0 85.19 208 ASP A N 1
ATOM 1618 C CA . ASP A 1 208 ? 20.607 -1.018 -32.706 1.00 85.19 208 ASP A CA 1
ATOM 1619 C C . ASP A 1 208 ? 21.014 -0.626 -31.268 1.00 85.19 208 ASP A C 1
ATOM 1621 O O . ASP A 1 208 ? 21.880 0.227 -31.052 1.00 85.19 208 ASP A O 1
ATOM 1625 N N . PRO A 1 209 ? 20.370 -1.218 -30.246 1.00 82.44 209 PRO A N 1
ATOM 1626 C CA . PRO A 1 209 ? 20.543 -0.809 -28.857 1.00 82.44 209 PRO A CA 1
ATOM 1627 C C . PRO A 1 209 ? 21.998 -0.885 -28.367 1.00 82.44 209 PRO A C 1
ATOM 1629 O O . PRO A 1 209 ? 22.451 -0.021 -27.623 1.00 82.44 209 PRO A O 1
ATOM 1632 N N . GLU A 1 210 ? 22.783 -1.852 -28.822 1.00 79.44 210 GLU A N 1
ATOM 1633 C CA . GLU A 1 210 ? 24.192 -2.004 -28.447 1.00 79.44 210 GLU A CA 1
ATOM 1634 C C . GLU A 1 210 ? 25.079 -0.778 -28.754 1.00 79.44 210 GLU A C 1
ATOM 1636 O O . GLU A 1 210 ? 26.147 -0.634 -28.156 1.00 79.44 210 GLU A O 1
ATOM 1641 N N . ASN A 1 211 ? 24.642 0.124 -29.641 1.00 84.38 211 ASN A N 1
ATOM 1642 C CA . ASN A 1 211 ? 25.395 1.316 -30.035 1.00 84.38 211 ASN A CA 1
ATOM 1643 C C . ASN A 1 211 ? 25.083 2.561 -29.190 1.00 84.38 211 ASN A C 1
ATOM 1645 O O . ASN A 1 211 ? 25.711 3.606 -29.385 1.00 84.38 211 ASN A O 1
ATOM 1649 N N . TYR A 1 212 ? 24.144 2.480 -28.243 1.00 84.88 212 TYR A N 1
ATOM 1650 C CA . TYR A 1 212 ? 23.739 3.625 -27.429 1.00 84.88 212 TYR A CA 1
ATOM 1651 C C . TYR A 1 212 ? 24.220 3.523 -25.985 1.00 84.88 212 TYR A C 1
ATOM 1653 O O . TYR A 1 212 ? 24.102 2.498 -25.314 1.00 84.88 212 TYR A O 1
ATOM 1661 N N . TRP A 1 213 ? 24.687 4.658 -25.469 1.00 85.06 213 TRP A N 1
ATOM 1662 C CA . TRP A 1 213 ? 24.976 4.835 -24.052 1.00 85.06 213 TRP A CA 1
ATOM 1663 C C . TRP A 1 213 ? 23.793 5.493 -23.361 1.00 85.06 213 TRP A C 1
ATOM 1665 O O . TRP A 1 213 ? 23.388 6.605 -23.703 1.00 85.06 213 TRP A O 1
ATOM 1675 N N . GLN A 1 214 ? 23.249 4.806 -22.364 1.00 85.62 214 GLN A N 1
ATOM 1676 C CA . GLN A 1 214 ? 22.169 5.340 -21.552 1.00 85.62 214 GLN A CA 1
ATOM 1677 C C . GLN A 1 214 ? 22.752 6.080 -20.359 1.00 85.62 214 GLN A C 1
ATOM 1679 O O . GLN A 1 214 ? 23.478 5.499 -19.554 1.00 85.62 214 GLN A O 1
ATOM 1684 N N . TYR A 1 215 ? 22.406 7.357 -20.240 1.00 86.75 215 TYR A N 1
ATOM 1685 C CA . TYR A 1 215 ? 22.790 8.179 -19.104 1.00 86.75 215 TYR A CA 1
ATOM 1686 C C . TYR A 1 215 ? 21.558 8.570 -18.308 1.00 86.75 215 TYR A C 1
ATOM 1688 O O . TYR A 1 215 ? 20.574 9.074 -18.854 1.00 86.75 215 TYR A O 1
ATOM 1696 N N . PHE A 1 216 ? 21.636 8.375 -16.998 1.00 89.00 216 PHE A N 1
ATOM 1697 C CA . PHE A 1 216 ? 20.621 8.850 -16.081 1.00 89.00 216 PHE A CA 1
ATOM 1698 C C . PHE A 1 216 ? 20.905 10.307 -15.707 1.00 89.00 216 PHE A C 1
ATOM 1700 O O . PHE A 1 216 ? 21.769 10.596 -14.883 1.00 89.00 216 PHE A O 1
ATOM 1707 N N . LEU A 1 217 ? 20.222 11.235 -16.383 1.00 90.12 217 LEU A N 1
ATOM 1708 C CA . LEU A 1 217 ? 20.568 12.661 -16.342 1.00 90.12 217 LEU A CA 1
ATOM 1709 C C . LEU A 1 217 ? 20.001 13.411 -15.132 1.00 90.12 217 LEU A C 1
ATOM 1711 O O . LEU A 1 217 ? 20.600 14.381 -14.674 1.00 90.12 217 LEU A O 1
ATOM 1715 N N . GLY A 1 218 ? 18.838 13.005 -14.626 1.00 90.69 218 GLY A N 1
ATOM 1716 C CA . GLY A 1 218 ? 18.167 13.739 -13.563 1.00 90.69 218 GLY A CA 1
ATOM 1717 C C . GLY A 1 218 ? 16.932 13.028 -13.038 1.00 90.69 218 GLY A C 1
ATOM 1718 O O . GLY A 1 218 ? 16.365 12.151 -13.688 1.00 90.69 218 GLY A O 1
ATOM 1719 N N . ILE A 1 219 ? 16.529 13.426 -11.834 1.00 91.94 219 ILE A N 1
ATOM 1720 C CA . ILE A 1 219 ? 15.351 12.908 -11.144 1.00 91.94 219 ILE A CA 1
ATOM 1721 C C . ILE A 1 219 ? 14.539 14.092 -10.653 1.00 91.94 219 ILE A C 1
ATOM 1723 O O . ILE A 1 219 ? 15.057 14.958 -9.948 1.00 91.94 219 ILE A O 1
ATOM 1727 N N . GLU A 1 220 ? 13.251 14.090 -10.960 1.00 92.62 220 GLU A N 1
ATOM 1728 C CA . GLU A 1 220 ? 12.316 15.074 -10.436 1.00 92.62 220 GLU A CA 1
ATOM 1729 C C . GLU A 1 220 ? 11.518 14.489 -9.269 1.00 92.62 220 GLU A C 1
ATOM 1731 O O . GLU A 1 220 ? 11.128 13.324 -9.275 1.00 92.62 220 GLU A O 1
ATOM 1736 N N . ASN A 1 221 ? 11.246 15.317 -8.257 1.00 89.50 221 ASN A N 1
ATOM 1737 C CA . ASN A 1 221 ? 10.356 14.989 -7.137 1.00 89.50 221 ASN A CA 1
ATOM 1738 C C . ASN A 1 221 ? 10.744 13.758 -6.285 1.00 89.50 221 ASN A C 1
ATOM 1740 O O . ASN A 1 221 ? 9.898 13.219 -5.570 1.00 89.50 221 ASN A O 1
ATOM 1744 N N . ALA A 1 222 ? 12.017 13.348 -6.269 1.00 88.38 222 ALA A N 1
ATOM 1745 C CA . ALA A 1 222 ? 12.513 12.315 -5.355 1.00 88.38 222 ALA A CA 1
ATOM 1746 C C . ALA A 1 222 ? 13.069 12.907 -4.048 1.00 88.38 222 ALA A C 1
ATOM 1748 O O . ALA A 1 222 ? 13.746 13.935 -4.046 1.00 88.38 222 ALA A O 1
ATOM 1749 N N . ARG A 1 223 ? 12.799 12.244 -2.915 1.00 87.25 223 ARG A N 1
ATOM 1750 C CA . ARG A 1 223 ? 13.401 12.549 -1.606 1.00 87.25 223 ARG A CA 1
ATOM 1751 C C . ARG A 1 223 ? 13.698 11.254 -0.857 1.00 87.25 223 ARG A C 1
ATOM 1753 O O . ARG A 1 223 ? 12.790 10.450 -0.663 1.00 87.25 223 ARG A O 1
ATOM 1760 N N . PHE A 1 224 ? 14.932 11.096 -0.392 1.00 86.25 224 PHE A N 1
ATOM 1761 C CA . PHE A 1 224 ? 15.315 10.027 0.530 1.00 86.25 224 PHE A CA 1
ATOM 1762 C C . PHE A 1 224 ? 14.973 10.453 1.964 1.00 86.25 224 PHE A C 1
ATOM 1764 O O . PHE A 1 224 ? 15.122 11.629 2.306 1.00 86.25 224 PHE A O 1
ATOM 1771 N N . ARG A 1 225 ? 14.457 9.532 2.776 1.00 69.62 225 ARG A N 1
ATOM 1772 C CA . ARG A 1 225 ? 14.121 9.744 4.189 1.00 69.62 225 ARG A CA 1
ATOM 1773 C C . ARG A 1 225 ? 14.654 8.593 5.015 1.00 69.62 225 ARG A C 1
ATOM 1775 O O . ARG A 1 225 ? 14.617 7.464 4.480 1.00 69.62 225 ARG A O 1
#

Sequence (225 aa):
RTFCFLHELEYLYKSNLIKGGDLSNAIVVVDRVVSEDELDELAAMLGKPKVSVKKEGILNNVDLRHKNEPARHKLLDLVGDLALVGRPLKGQILAARPGHAANVAFAKRIKKKMLEDRTSAVPVYDPAREPVMDINRIMQVLPHRYPFLLLDKVIHLDSQMVTAVKNITMNEPFFQGHFPGNPVMPGVLQIEAMAQTGGILVMNTVPDPENYWQYFLGIENARFR

InterPro domains:
  IPR004463 UDP-3-O-acyl N-acetylglucosamine deacetylase [PF03331] (1-38)
  IPR004463 UDP-3-O-acyl N-acetylglucosamine deacetylase [PF03331] (51-111)
  IPR010084 Beta-hydroxyacyl-(acyl-carrier-protein) dehydratase FabZ [NF000582] (134-225)
  IPR011334 UDP-3-O-acyl N-acetylglucosamine deacetylase, C-terminal [G3DSA:3.30.1700.10] (1-128)
  IPR013114 Beta-hydroxydecanoyl thiol ester dehydrase, FabA/FabZ [PF07977] (142-225)
  IPR013114 Beta-hydroxydecanoyl thiol ester dehydrase, FabA/FabZ [PTHR30272] (118-225)
  IPR020568 Ribosomal protein uS5 domain 2-type superfamily [SSF54211] (1-112)
  IPR029069 HotDog domain superfamily [SSF54637] (132-225)

Radius of gyration: 32.71 Å; chains: 1; bounding box: 76×39×79 Å

pLDDT: mean 86.72, std 9.34, range [54.66, 97.5]

Secondary structure (DSSP, 8-state):
--EEEHHHHHHHHHTT--TT--TTSSEEE--S---HHHHHHHHHHTT-S---B-TTSBBTTS--SSTTHHHHHHHHHHHHHHHTTSS---S----SS--HHHHHHHHHHHHHHHHHS----S----TTSPPSB-HHHHHHH----TTT----EEEEE-SS-EEEE----TTSTHHHHSSTTS----HHHHHHHHHHHHHHHHHTTSS-GGG--------SS----

Foldseek 3Di:
DAEDEPVVVVVCVVVVNCVPDLVLPYKYAYPDDDDPVRQVVVCVVNVHPGWDQDPRRIIPSDDDPDPPVNVVVLVVLLVVLLCVLVDDDDDDDDDDPDDNVVSVVVSVVSSVVVVVVPPVVPDDDDPPDDFPFAPVRLVQQAVDDPPQPFFGTWRDADLPDTDTDGDDDCPRPCQVPVDPPDRDDDPVSVVSNVQSRVSSNVSVPDPCSNPDHDDDDDDPPDDDD